Protein AF-A0A925QET9-F1 (afdb_monomer_lite)

Structure (mmCIF, N/CA/C/O backbone):
data_AF-A0A925QET9-F1
#
_entry.id   AF-A0A925QET9-F1
#
loop_
_atom_site.group_PDB
_atom_site.id
_atom_site.type_symbol
_atom_site.label_atom_id
_atom_site.label_alt_id
_atom_site.label_comp_id
_atom_site.label_asym_id
_atom_site.label_entity_id
_atom_site.label_seq_id
_atom_site.pdbx_PDB_ins_code
_atom_site.Cartn_x
_atom_site.Cartn_y
_atom_site.Cartn_z
_atom_site.occupancy
_atom_site.B_iso_or_equiv
_atom_site.auth_seq_id
_atom_site.auth_comp_id
_atom_site.auth_asym_id
_atom_site.auth_atom_id
_atom_site.pdbx_PDB_model_num
ATOM 1 N N . MET A 1 1 ? 4.345 -14.262 11.606 1.00 69.06 1 MET A N 1
ATOM 2 C CA . MET A 1 1 ? 3.239 -15.162 12.005 1.00 69.06 1 MET A CA 1
ATOM 3 C C . MET A 1 1 ? 2.062 -14.276 12.360 1.00 69.06 1 MET A C 1
ATOM 5 O O . MET A 1 1 ? 2.180 -13.504 13.304 1.00 69.06 1 MET A O 1
ATOM 9 N N . ILE A 1 2 ? 0.998 -14.308 11.559 1.00 76.12 2 ILE A N 1
ATOM 10 C CA . ILE A 1 2 ? -0.175 -13.451 11.770 1.00 76.12 2 ILE A CA 1
ATOM 11 C C . ILE A 1 2 ? -0.975 -14.009 12.957 1.00 76.12 2 ILE A C 1
ATOM 13 O O . ILE A 1 2 ? -1.220 -15.218 13.003 1.00 76.12 2 ILE A O 1
ATOM 17 N N . PRO A 1 3 ? -1.338 -13.181 13.950 1.00 79.62 3 PRO A N 1
ATOM 18 C CA . PRO A 1 3 ? -2.133 -13.636 15.080 1.00 79.62 3 PRO A CA 1
ATOM 19 C C . PRO A 1 3 ? -3.545 -14.023 14.619 1.00 79.62 3 PRO A C 1
ATOM 21 O O . PRO A 1 3 ? -4.220 -13.256 13.943 1.00 79.62 3 PRO A O 1
ATOM 24 N N . ASN A 1 4 ? -4.028 -15.194 15.045 1.00 91.50 4 ASN A N 1
ATOM 25 C CA . ASN A 1 4 ? -5.404 -15.647 14.774 1.00 91.50 4 ASN A CA 1
ATOM 26 C C . ASN A 1 4 ? -6.460 -14.916 15.632 1.00 91.50 4 ASN A C 1
ATOM 28 O O . ASN A 1 4 ? -7.656 -15.182 15.516 1.00 91.50 4 ASN A O 1
ATOM 32 N N . VAL A 1 5 ? -6.021 -14.024 16.528 1.00 95.94 5 VAL A N 1
ATOM 33 C CA . VAL A 1 5 ? -6.846 -13.386 17.558 1.00 95.94 5 VAL A CA 1
ATOM 34 C C . VAL A 1 5 ? -6.642 -11.876 17.530 1.00 95.94 5 VAL A C 1
ATOM 36 O O . VAL A 1 5 ? -5.512 -11.389 17.525 1.00 95.94 5 VAL A O 1
ATOM 39 N N . CYS A 1 6 ? -7.746 -11.134 17.544 1.00 96.19 6 CYS A N 1
ATOM 40 C CA . CYS A 1 6 ? -7.763 -9.683 17.483 1.00 96.19 6 CYS A CA 1
ATOM 41 C C . CYS A 1 6 ? -7.080 -9.072 18.712 1.00 96.19 6 CYS A C 1
ATOM 43 O O . CYS A 1 6 ? -7.550 -9.297 19.832 1.00 96.19 6 CYS A O 1
ATOM 45 N N . PRO A 1 7 ? -6.060 -8.211 18.537 1.00 95.25 7 PRO A N 1
ATOM 46 C CA . PRO A 1 7 ? -5.363 -7.589 19.662 1.00 95.25 7 PRO A CA 1
ATOM 47 C C . PRO A 1 7 ? -6.238 -6.583 20.426 1.00 95.25 7 PRO A C 1
ATOM 49 O O . PRO A 1 7 ? -5.928 -6.231 21.559 1.00 95.25 7 PRO A O 1
ATOM 52 N N . LYS A 1 8 ? -7.331 -6.101 19.815 1.00 95.62 8 LYS A N 1
ATOM 53 C CA . LYS A 1 8 ? -8.245 -5.123 20.425 1.00 95.62 8 LYS A CA 1
ATOM 54 C C . LYS A 1 8 ? -9.370 -5.761 21.235 1.00 95.62 8 LYS A C 1
ATOM 56 O O . LYS A 1 8 ? -9.726 -5.222 22.274 1.00 95.62 8 LYS A O 1
ATOM 61 N N . CYS A 1 9 ? -9.961 -6.853 20.749 1.00 97.06 9 CYS A N 1
ATOM 62 C CA . CYS A 1 9 ? -11.173 -7.424 21.353 1.00 97.06 9 CYS A CA 1
ATOM 63 C C . CYS A 1 9 ? -11.098 -8.925 21.658 1.00 97.06 9 CYS A C 1
ATOM 65 O O . CYS A 1 9 ? -12.055 -9.471 22.196 1.00 97.06 9 CYS A O 1
ATOM 67 N N . GLY A 1 10 ? -10.010 -9.611 21.297 1.00 96.69 10 GLY A N 1
ATOM 68 C CA . GLY A 1 10 ? -9.891 -11.061 21.472 1.00 96.69 10 GLY A CA 1
ATOM 69 C C . GLY A 1 10 ? -10.756 -11.898 20.519 1.00 96.69 10 GLY A C 1
ATOM 70 O O . GLY A 1 10 ? -10.754 -13.120 20.619 1.00 96.69 10 GLY A O 1
ATOM 71 N N . GLY A 1 11 ? -11.502 -11.270 19.603 1.00 96.00 11 GLY A N 1
ATOM 72 C CA . GLY A 1 11 ? -12.293 -11.966 18.586 1.00 96.00 11 GLY A CA 1
ATOM 73 C C . GLY A 1 11 ? -11.433 -12.598 17.483 1.00 96.00 11 GLY A C 1
ATOM 74 O O . GLY A 1 11 ? -10.251 -12.271 17.369 1.00 96.00 11 GLY A O 1
ATOM 75 N N . PRO A 1 12 ? -12.001 -13.478 16.644 1.00 96.81 12 PRO A N 1
ATOM 76 C CA . PRO A 1 12 ? -11.275 -14.063 15.522 1.00 96.81 12 PRO A CA 1
ATOM 77 C C . PRO A 1 12 ? -10.879 -12.988 14.500 1.00 96.81 12 PRO A C 1
ATOM 79 O O . PRO A 1 12 ? -11.628 -12.035 14.251 1.00 96.81 12 PRO A O 1
ATOM 82 N N . ILE A 1 13 ? -9.692 -13.152 13.920 1.00 97.12 13 ILE A N 1
ATOM 83 C CA . ILE A 1 13 ? -9.233 -12.392 12.753 1.00 97.12 13 ILE A CA 1
ATOM 84 C C . ILE A 1 13 ? -9.471 -13.236 11.497 1.00 97.12 13 ILE A C 1
ATOM 86 O O . ILE A 1 13 ? -9.250 -14.446 11.509 1.00 97.12 13 ILE A O 1
ATOM 90 N N . GLN A 1 14 ? -9.881 -12.590 10.408 1.00 96.00 14 GLN A N 1
ATOM 91 C CA . GLN A 1 14 ? -10.018 -13.208 9.091 1.00 96.00 14 GLN A CA 1
ATOM 92 C C . GLN A 1 14 ? -9.364 -12.349 8.007 1.00 96.00 14 GLN A C 1
ATOM 94 O O . GLN A 1 14 ? -9.169 -11.147 8.187 1.00 96.00 14 GLN A O 1
ATOM 99 N N . LEU A 1 15 ? -9.013 -12.969 6.883 1.00 96.81 15 LEU A N 1
ATOM 100 C CA . LEU A 1 15 ? -8.520 -12.251 5.711 1.00 96.81 15 LEU A CA 1
ATOM 101 C C . LEU A 1 15 ? -9.695 -11.508 5.061 1.00 96.81 15 LEU A C 1
ATOM 103 O O . LEU A 1 15 ? -10.691 -12.134 4.702 1.00 96.81 15 LEU A O 1
ATOM 107 N N . TRP A 1 16 ? -9.590 -10.188 4.942 1.00 96.81 16 TRP A N 1
ATOM 108 C CA . TRP A 1 16 ? -10.596 -9.344 4.294 1.00 96.81 16 TRP A CA 1
ATOM 109 C C . TRP A 1 16 ? -10.270 -9.090 2.830 1.00 96.81 16 TRP A C 1
ATOM 111 O O . TRP A 1 16 ? -11.172 -9.166 1.999 1.00 96.81 16 TRP A O 1
ATOM 121 N N . ASP A 1 17 ? -9.008 -8.793 2.523 1.00 97.56 17 ASP A N 1
ATOM 122 C CA . ASP A 1 17 ? -8.599 -8.434 1.168 1.00 97.56 17 ASP A CA 1
ATOM 123 C C . ASP A 1 17 ? -7.202 -8.957 0.824 1.00 97.56 17 ASP A C 1
ATOM 125 O O . ASP A 1 17 ? -6.368 -9.189 1.706 1.00 97.56 17 ASP A O 1
ATOM 129 N N . LYS A 1 18 ? -6.972 -9.149 -0.474 1.00 97.81 18 LYS A N 1
ATOM 130 C CA . LYS A 1 18 ? -5.694 -9.538 -1.063 1.00 97.81 18 LYS A CA 1
ATOM 131 C C . LYS A 1 18 ? -5.444 -8.682 -2.303 1.00 97.81 18 LYS A C 1
ATOM 133 O O . LYS A 1 18 ? -6.063 -8.909 -3.343 1.00 97.81 18 LYS A O 1
ATOM 138 N N . ASP A 1 19 ? -4.488 -7.762 -2.213 1.00 97.69 19 ASP A N 1
ATOM 139 C CA . ASP A 1 19 ? -4.072 -6.915 -3.328 1.00 97.69 19 ASP A CA 1
ATOM 140 C C . ASP A 1 19 ? -2.724 -7.380 -3.887 1.00 97.69 19 ASP A C 1
ATOM 142 O O . ASP A 1 19 ? -1.732 -7.492 -3.172 1.00 97.69 19 ASP A O 1
ATOM 146 N N . THR A 1 20 ? -2.699 -7.649 -5.193 1.00 97.94 20 THR A N 1
ATOM 147 C CA . THR A 1 20 ? -1.475 -7.982 -5.939 1.00 97.94 20 THR A CA 1
ATOM 148 C C . THR A 1 20 ? -1.225 -7.046 -7.120 1.00 97.94 20 THR A C 1
ATOM 150 O O . THR A 1 20 ? -0.298 -7.265 -7.901 1.00 97.94 20 THR A O 1
ATOM 153 N N . SER A 1 21 ? -2.041 -5.999 -7.274 1.00 96.81 21 SER A N 1
ATOM 154 C CA . SER A 1 21 ? -2.055 -5.114 -8.445 1.00 96.81 21 SER A CA 1
ATOM 155 C C . SER A 1 21 ? -0.790 -4.264 -8.578 1.00 96.81 21 SER A C 1
ATOM 157 O O . SER A 1 21 ? -0.353 -3.959 -9.685 1.00 96.81 21 SER A O 1
ATOM 159 N N . THR A 1 22 ? -0.147 -3.943 -7.456 1.00 94.94 22 THR A N 1
ATOM 160 C CA . THR A 1 22 ? 1.108 -3.176 -7.397 1.00 94.94 22 THR A CA 1
ATOM 161 C C . THR A 1 22 ? 2.349 -4.033 -7.679 1.00 94.94 22 THR A C 1
ATOM 163 O O . THR A 1 22 ? 3.472 -3.525 -7.735 1.00 94.94 22 THR A O 1
ATOM 166 N N . GLY A 1 23 ? 2.172 -5.348 -7.846 1.00 96.38 23 GLY A N 1
ATOM 167 C CA . GLY A 1 23 ? 3.264 -6.316 -7.934 1.00 96.38 23 GLY A CA 1
ATOM 168 C C . GLY A 1 23 ? 3.851 -6.716 -6.579 1.00 96.38 23 GLY A C 1
ATOM 169 O O . GLY A 1 23 ? 4.820 -7.474 -6.541 1.00 96.38 23 GLY A O 1
ATOM 170 N N . ARG A 1 24 ? 3.275 -6.233 -5.475 1.00 97.56 24 ARG A N 1
ATOM 171 C CA . ARG A 1 24 ? 3.524 -6.717 -4.111 1.00 97.56 24 ARG A CA 1
ATOM 172 C C . ARG A 1 24 ? 2.352 -7.585 -3.673 1.00 97.56 24 ARG A C 1
ATOM 174 O O . ARG A 1 24 ? 1.243 -7.329 -4.123 1.00 97.56 24 ARG A O 1
ATOM 181 N N . ASP A 1 25 ? 2.586 -8.607 -2.859 1.00 97.56 25 ASP A N 1
ATOM 182 C CA . ASP A 1 25 ? 1.515 -9.433 -2.294 1.00 97.56 25 ASP A CA 1
ATOM 183 C C . ASP A 1 25 ? 1.086 -8.850 -0.941 1.00 97.56 25 ASP A C 1
ATOM 185 O O . ASP A 1 25 ? 1.744 -9.072 0.073 1.00 97.56 25 ASP A O 1
ATOM 189 N N . VAL A 1 26 ? 0.024 -8.039 -0.935 1.00 97.56 26 VAL A N 1
ATOM 190 C CA . VAL A 1 26 ? -0.471 -7.358 0.268 1.00 97.56 26 VAL A CA 1
ATOM 191 C C . VAL A 1 26 ? -1.743 -8.036 0.765 1.00 97.56 26 VAL A C 1
ATOM 193 O O . VAL A 1 26 ? -2.743 -8.120 0.052 1.00 97.56 26 VAL A O 1
ATOM 196 N N . LEU A 1 27 ? -1.719 -8.493 2.016 1.00 96.88 27 LEU A N 1
ATOM 197 C CA . LEU A 1 27 ? -2.842 -9.150 2.682 1.00 96.88 27 LEU A CA 1
ATOM 198 C C . LEU A 1 27 ? -3.410 -8.250 3.774 1.00 96.88 27 LEU A C 1
ATOM 200 O O . LEU A 1 27 ? -2.691 -7.872 4.697 1.00 96.88 27 LEU A O 1
ATOM 204 N N . THR A 1 28 ? -4.706 -7.958 3.724 1.00 96.94 28 THR A N 1
ATOM 205 C CA . THR A 1 28 ? -5.395 -7.208 4.780 1.00 96.94 28 THR A CA 1
ATOM 206 C C . THR A 1 28 ? -6.209 -8.151 5.644 1.00 96.94 28 THR A C 1
ATOM 208 O O . THR A 1 28 ? -7.169 -8.775 5.189 1.00 96.94 28 THR A O 1
ATOM 211 N N . TYR A 1 29 ? -5.854 -8.222 6.920 1.00 97.06 29 TYR A N 1
ATOM 212 C CA . TYR A 1 29 ? -6.573 -8.981 7.931 1.00 97.06 29 TYR A CA 1
ATOM 213 C C . TYR A 1 29 ? -7.443 -8.052 8.761 1.00 97.06 29 TYR A C 1
ATOM 215 O O . TYR A 1 29 ? -7.026 -6.949 9.108 1.00 97.06 29 TYR A O 1
ATOM 223 N N . GLY A 1 30 ? -8.641 -8.506 9.116 1.00 96.69 30 GLY A N 1
ATOM 224 C CA . GLY A 1 30 ? -9.580 -7.715 9.894 1.00 96.69 30 GLY A CA 1
ATOM 225 C C . GLY A 1 30 ? -10.391 -8.529 10.890 1.00 96.69 30 GLY A C 1
ATOM 226 O O . GLY A 1 30 ? -10.536 -9.748 10.790 1.00 96.69 30 GLY A O 1
ATOM 227 N N . CYS A 1 31 ? -10.912 -7.826 11.891 1.00 97.56 31 CYS A N 1
ATOM 228 C CA . CYS A 1 31 ? -11.838 -8.357 12.877 1.00 97.56 31 CYS A CA 1
ATOM 229 C C . CYS A 1 31 ? -13.231 -7.773 12.645 1.00 97.56 31 CYS A C 1
ATOM 231 O O . CYS A 1 31 ? -13.454 -6.568 12.794 1.00 97.56 31 CYS A O 1
ATOM 233 N N . ASP A 1 32 ? -14.205 -8.632 12.359 1.00 96.12 32 ASP A N 1
ATOM 234 C CA . ASP A 1 32 ? -15.577 -8.200 12.079 1.00 96.12 32 ASP A CA 1
ATOM 235 C C . ASP A 1 32 ? -16.271 -7.556 13.279 1.00 96.12 32 ASP A C 1
ATOM 237 O O . ASP A 1 32 ? -17.156 -6.716 13.084 1.00 96.12 32 ASP A O 1
ATOM 241 N N . ALA A 1 33 ? -15.862 -7.926 14.496 1.00 96.50 33 ALA A N 1
ATOM 242 C CA . ALA A 1 33 ? -16.493 -7.487 15.735 1.00 96.50 33 ALA A CA 1
ATOM 243 C C . ALA A 1 33 ? -16.157 -6.029 16.075 1.00 96.50 33 ALA A C 1
ATOM 245 O O . ALA A 1 33 ? -17.054 -5.239 16.356 1.00 96.50 33 ALA A O 1
ATOM 246 N N . CYS A 1 34 ? -14.873 -5.660 16.031 1.00 96.56 34 CYS A N 1
ATOM 247 C CA . CYS A 1 34 ? -14.409 -4.321 16.412 1.00 96.56 34 CYS A CA 1
ATOM 248 C C . CYS A 1 34 ? -13.938 -3.462 15.233 1.00 96.56 34 CYS A C 1
ATOM 250 O O . CYS A 1 34 ? -13.508 -2.332 15.448 1.00 96.56 34 CYS A O 1
ATOM 252 N N . LYS A 1 35 ? -14.000 -3.993 14.005 1.00 96.88 35 LYS A N 1
ATOM 253 C CA . LYS A 1 35 ? -13.562 -3.334 12.763 1.00 96.88 35 LYS A CA 1
ATOM 254 C C . LYS A 1 35 ? -12.083 -2.946 12.731 1.00 96.88 35 LYS A C 1
ATOM 256 O O . LYS A 1 35 ? -11.680 -2.128 11.912 1.00 96.88 35 LYS A O 1
ATOM 261 N N . TRP A 1 36 ? -11.267 -3.537 13.601 1.00 96.44 36 TRP A N 1
ATOM 262 C CA . TRP A 1 36 ? -9.817 -3.419 13.501 1.00 96.44 36 TRP A CA 1
ATOM 263 C C . TRP A 1 36 ? -9.321 -4.153 12.253 1.00 96.44 36 TRP A C 1
ATOM 265 O O . TRP A 1 36 ? -9.808 -5.245 11.965 1.00 96.44 36 TRP A O 1
ATOM 275 N N . HIS A 1 37 ? -8.345 -3.572 11.563 1.00 96.06 37 HIS A N 1
ATOM 276 C CA . HIS A 1 37 ? -7.683 -4.164 10.405 1.00 96.06 37 HIS A CA 1
ATOM 277 C C . HIS A 1 37 ? -6.195 -3.799 10.367 1.00 96.06 37 HIS A C 1
ATOM 279 O O . HIS A 1 37 ? -5.806 -2.738 10.867 1.00 96.06 37 HIS A O 1
ATOM 285 N N . GLU A 1 38 ? -5.390 -4.660 9.753 1.00 96.12 38 GLU A N 1
ATOM 286 C CA . GLU A 1 38 ? -3.960 -4.467 9.520 1.00 96.12 38 GLU A CA 1
ATOM 287 C C . GLU A 1 38 ? -3.555 -5.130 8.199 1.00 96.12 38 GLU A C 1
ATOM 289 O O . GLU A 1 38 ? -4.055 -6.205 7.857 1.00 96.12 38 GLU A O 1
ATOM 294 N N . SER A 1 39 ? -2.666 -4.472 7.455 1.00 96.12 39 SER A N 1
ATOM 295 C CA . SER A 1 39 ? -2.161 -4.958 6.171 1.00 96.12 39 SER A CA 1
ATOM 296 C C . SER A 1 39 ? -0.716 -5.424 6.307 1.00 96.12 39 SER A C 1
ATOM 298 O O . SER A 1 39 ? 0.106 -4.733 6.906 1.00 96.12 39 SER A O 1
ATOM 300 N N . PHE A 1 40 ? -0.407 -6.573 5.716 1.00 95.44 40 PHE A N 1
ATOM 301 C CA . PHE A 1 40 ? 0.919 -7.182 5.706 1.00 95.44 40 PHE A CA 1
ATOM 302 C C . PHE A 1 40 ? 1.422 -7.284 4.266 1.00 95.44 40 PHE A C 1
ATOM 304 O O . PHE A 1 40 ? 0.693 -7.746 3.393 1.00 95.44 40 PHE A O 1
ATOM 311 N N . ASP A 1 41 ? 2.661 -6.854 4.031 1.00 96.19 41 ASP A N 1
ATOM 312 C CA . ASP A 1 41 ? 3.374 -7.058 2.765 1.00 96.19 41 ASP A CA 1
ATOM 313 C C . ASP A 1 41 ? 4.134 -8.394 2.850 1.00 96.19 41 ASP A C 1
ATOM 315 O O . ASP A 1 41 ? 5.117 -8.511 3.585 1.00 96.19 41 ASP A O 1
ATOM 319 N N . GLU A 1 42 ? 3.649 -9.408 2.132 1.00 95.69 42 GLU A N 1
ATOM 320 C CA . GLU A 1 42 ? 4.259 -10.743 2.016 1.00 95.69 42 GLU A CA 1
ATOM 321 C C . GLU A 1 42 ? 5.376 -10.778 0.951 1.00 95.69 42 GLU A C 1
ATOM 323 O O . GLU A 1 42 ? 6.003 -11.815 0.726 1.00 95.69 42 GLU A O 1
ATOM 328 N N . GLY A 1 43 ? 5.677 -9.644 0.308 1.00 96.31 43 GLY A N 1
ATOM 329 C CA . GLY A 1 43 ? 6.779 -9.492 -0.634 1.00 96.31 43 GLY A CA 1
ATOM 330 C C . GLY A 1 43 ? 6.321 -9.331 -2.079 1.00 96.31 43 GLY A C 1
ATOM 331 O O . GLY A 1 43 ? 5.363 -8.628 -2.378 1.00 96.31 43 GLY A O 1
ATOM 332 N N . ILE A 1 44 ? 7.068 -9.913 -3.020 1.00 97.25 44 ILE A N 1
ATOM 333 C CA . ILE A 1 44 ? 6.787 -9.779 -4.458 1.00 97.25 44 ILE A CA 1
ATOM 334 C C . ILE A 1 44 ? 5.632 -10.708 -4.836 1.00 97.25 44 ILE A C 1
ATOM 336 O O . ILE A 1 44 ? 5.652 -11.898 -4.526 1.00 97.25 44 ILE A O 1
ATOM 340 N N . ALA A 1 45 ? 4.645 -10.175 -5.554 1.00 97.62 45 ALA A N 1
ATOM 341 C CA . ALA A 1 45 ? 3.554 -10.976 -6.082 1.00 97.62 45 ALA A CA 1
ATOM 342 C C . ALA A 1 45 ? 4.087 -12.027 -7.068 1.00 97.62 45 ALA A C 1
ATOM 344 O O . ALA A 1 45 ? 4.920 -11.727 -7.924 1.00 97.62 45 ALA A O 1
ATOM 345 N N . LEU A 1 46 ? 3.560 -13.253 -6.998 1.00 96.25 46 LEU A N 1
ATOM 346 C CA . LEU A 1 46 ? 4.037 -14.372 -7.819 1.00 96.25 46 LEU A CA 1
ATOM 347 C C . LEU A 1 46 ? 4.052 -14.051 -9.321 1.00 96.25 46 LEU A C 1
ATOM 349 O O . LEU A 1 46 ? 5.016 -14.374 -10.009 1.00 96.25 46 LEU A O 1
ATOM 353 N N . TRP A 1 47 ? 3.007 -13.389 -9.829 1.00 96.75 47 TRP A N 1
ATOM 354 C CA . TRP A 1 47 ? 2.931 -13.017 -11.244 1.00 96.75 47 TRP A CA 1
ATOM 355 C C . TRP A 1 47 ? 4.069 -12.078 -11.651 1.00 96.75 47 TRP A C 1
ATOM 357 O O . TRP A 1 47 ? 4.595 -12.205 -12.754 1.00 96.75 47 TRP A O 1
ATOM 367 N N . LYS A 1 48 ? 4.477 -11.172 -10.756 1.00 96.75 48 LYS A N 1
ATOM 368 C CA . LYS A 1 48 ? 5.581 -10.248 -10.993 1.00 96.75 48 LYS A CA 1
ATOM 369 C C . LYS A 1 48 ? 6.907 -10.992 -10.976 1.00 96.75 48 LYS A C 1
ATOM 371 O O . LYS A 1 48 ? 7.662 -10.866 -11.925 1.00 96.75 48 LYS A O 1
ATOM 376 N N . ALA A 1 49 ? 7.123 -11.865 -9.992 1.00 95.88 49 ALA A N 1
ATOM 377 C CA . ALA A 1 49 ? 8.312 -12.715 -9.955 1.00 95.88 49 ALA A CA 1
ATOM 378 C C . ALA A 1 49 ? 8.463 -13.569 -11.231 1.00 95.88 49 ALA A C 1
ATOM 380 O O . ALA A 1 49 ? 9.561 -13.703 -11.762 1.00 95.88 49 ALA A O 1
ATOM 381 N N . MET A 1 50 ? 7.361 -14.118 -11.755 1.00 94.25 50 MET A N 1
ATOM 382 C CA . MET A 1 50 ? 7.368 -14.865 -13.019 1.00 94.25 50 MET A CA 1
ATOM 383 C C . MET A 1 50 ? 7.614 -13.969 -14.239 1.00 94.25 50 MET A C 1
ATOM 385 O O . MET A 1 50 ? 8.303 -14.385 -15.167 1.00 94.25 50 MET A O 1
ATOM 389 N N . SER A 1 51 ? 7.039 -12.764 -14.256 1.00 93.56 51 SER A N 1
ATOM 390 C CA . SER A 1 51 ? 7.256 -11.788 -15.328 1.00 93.56 51 SER A CA 1
ATOM 391 C C . SER A 1 51 ? 8.721 -11.361 -15.385 1.00 93.56 51 SER A C 1
ATOM 393 O O . SER A 1 51 ? 9.340 -11.461 -16.440 1.00 93.56 51 SER A O 1
ATOM 395 N N . ASP A 1 52 ? 9.285 -10.979 -14.242 1.00 92.19 52 ASP A N 1
ATOM 396 C CA . ASP A 1 52 ? 10.668 -10.521 -14.114 1.00 92.19 52 ASP A CA 1
ATOM 397 C C . ASP A 1 52 ? 11.650 -11.642 -14.516 1.00 92.19 52 ASP A C 1
ATOM 399 O O . ASP A 1 52 ? 12.590 -11.410 -15.275 1.00 92.19 52 ASP A O 1
ATOM 403 N N . ALA A 1 53 ? 11.381 -12.892 -14.115 1.00 90.88 53 ALA A N 1
ATOM 404 C CA . ALA A 1 53 ? 12.191 -14.045 -14.518 1.00 90.88 53 ALA A CA 1
ATOM 405 C C . ALA A 1 53 ? 12.171 -14.304 -16.038 1.00 90.88 53 ALA A C 1
ATOM 407 O O . ALA A 1 53 ? 13.174 -14.736 -16.608 1.00 90.88 53 ALA A O 1
ATOM 408 N N . ASN A 1 54 ? 11.045 -14.040 -16.710 1.00 88.12 54 ASN A N 1
ATOM 409 C CA . ASN A 1 54 ? 10.951 -14.169 -18.166 1.00 88.12 54 ASN A CA 1
ATOM 410 C C . ASN A 1 54 ? 11.711 -13.053 -18.901 1.00 88.12 54 ASN A C 1
ATOM 412 O O . ASN A 1 54 ? 12.220 -13.289 -19.997 1.00 88.12 54 ASN A O 1
ATOM 416 N N . GLU A 1 55 ? 11.794 -11.854 -18.320 1.00 85.69 55 GLU A N 1
ATOM 417 C CA . GLU A 1 55 ? 12.574 -10.742 -18.878 1.00 85.69 55 GLU A CA 1
ATOM 418 C C . GLU A 1 55 ? 14.084 -10.937 -18.698 1.00 85.69 55 GLU A C 1
ATOM 420 O O . GLU A 1 55 ? 14.854 -10.559 -19.580 1.00 85.69 55 GLU A O 1
ATOM 425 N N . GLU A 1 56 ? 14.512 -11.557 -17.595 1.00 76.12 56 GLU A N 1
ATOM 426 C CA . GLU A 1 56 ? 15.928 -11.827 -17.310 1.00 76.12 56 GLU A CA 1
ATOM 427 C C . GLU A 1 56 ? 16.498 -12.973 -18.170 1.00 76.12 56 GLU A C 1
ATOM 429 O O . GLU A 1 56 ? 17.683 -12.974 -18.509 1.00 76.12 56 GLU A O 1
ATOM 434 N N . PHE A 1 57 ? 15.649 -13.910 -18.613 1.00 71.00 57 PHE A N 1
ATOM 435 C CA . PHE A 1 57 ? 16.025 -15.029 -19.487 1.00 71.00 57 PHE A CA 1
ATOM 436 C C . PHE A 1 57 ? 15.183 -15.085 -20.777 1.00 71.00 57 PHE A C 1
ATOM 438 O O . PHE A 1 57 ? 14.469 -16.067 -21.018 1.00 71.00 57 PHE A O 1
ATOM 445 N N . PRO A 1 58 ? 15.311 -14.095 -21.683 1.00 62.53 58 PRO A N 1
ATOM 446 C CA . PRO A 1 58 ? 14.538 -14.054 -22.927 1.00 62.53 58 PRO A CA 1
ATOM 447 C C . PRO A 1 58 ? 14.930 -15.169 -23.921 1.00 62.53 58 PRO A C 1
ATOM 449 O O . PRO A 1 58 ? 14.265 -15.365 -24.939 1.00 62.53 58 PRO A O 1
ATOM 452 N N . GLU A 1 59 ? 16.010 -15.914 -23.650 1.00 58.72 59 GLU A N 1
ATOM 453 C CA . GLU A 1 59 ? 16.588 -16.918 -24.552 1.00 58.72 59 GLU A CA 1
ATOM 454 C C . GLU A 1 59 ? 15.967 -18.317 -24.472 1.00 58.72 59 GLU A C 1
ATOM 456 O O . GLU A 1 59 ? 16.342 -19.194 -25.247 1.00 58.72 59 GLU A O 1
ATOM 461 N N . SER A 1 60 ? 14.924 -18.527 -23.667 1.00 57.75 60 SER A N 1
ATOM 462 C CA . SER A 1 60 ? 14.029 -19.671 -23.888 1.00 57.75 60 SER A CA 1
ATOM 463 C C . SER A 1 60 ? 12.974 -19.360 -24.954 1.00 57.75 60 SER A C 1
ATOM 465 O O . SER A 1 60 ? 11.817 -19.751 -24.830 1.00 57.75 60 SER A O 1
ATOM 467 N N . LYS A 1 61 ? 13.358 -18.686 -26.050 1.00 52.72 61 LYS A N 1
ATOM 468 C CA . LYS A 1 61 ? 12.573 -18.756 -27.286 1.00 52.72 61 LYS A CA 1
ATOM 469 C C . LYS A 1 61 ? 12.376 -20.247 -27.592 1.00 52.72 61 LYS A C 1
ATOM 471 O O . LYS A 1 61 ? 13.364 -20.931 -27.878 1.00 52.72 61 LYS A O 1
ATOM 476 N N . PRO A 1 62 ? 11.140 -20.782 -27.586 1.00 57.56 62 PRO A N 1
ATOM 477 C CA . PRO A 1 62 ? 10.891 -22.010 -28.318 1.00 57.56 62 PRO A CA 1
ATOM 478 C C . PRO A 1 62 ? 11.367 -21.727 -29.747 1.00 57.56 62 PRO A C 1
ATOM 480 O O . PRO A 1 62 ? 11.061 -20.640 -30.248 1.00 57.56 62 PRO A O 1
ATOM 483 N N . PRO A 1 63 ? 12.146 -22.618 -30.384 1.00 53.81 63 PRO A N 1
ATOM 484 C CA . PRO A 1 63 ? 12.638 -22.381 -31.735 1.00 53.81 63 PRO A CA 1
ATOM 485 C C . PRO A 1 63 ? 11.479 -21.892 -32.610 1.00 53.81 63 PRO A C 1
ATOM 487 O O . PRO A 1 63 ? 10.442 -22.557 -32.701 1.00 53.81 63 PRO A O 1
ATOM 490 N N . GLU A 1 64 ? 11.630 -20.678 -33.153 1.00 54.28 64 GLU A N 1
ATOM 491 C CA . GLU A 1 64 ? 10.642 -20.051 -34.024 1.00 54.28 64 GLU A CA 1
ATOM 492 C C . GLU A 1 64 ? 10.239 -21.047 -35.119 1.00 54.28 64 GLU A C 1
ATOM 494 O O . GLU A 1 64 ? 11.085 -21.665 -35.763 1.00 54.28 64 GLU A O 1
ATOM 499 N N . ALA A 1 65 ? 8.924 -21.185 -35.297 1.00 50.75 65 ALA A N 1
ATOM 500 C CA . ALA A 1 65 ? 8.253 -22.027 -36.281 1.00 50.75 65 ALA A CA 1
ATOM 501 C C . ALA A 1 65 ? 8.398 -23.552 -36.088 1.00 50.75 65 ALA A C 1
ATOM 503 O O . ALA A 1 65 ? 9.012 -24.259 -36.886 1.00 50.75 65 ALA A O 1
ATOM 504 N N . ARG A 1 66 ? 7.610 -24.107 -35.154 1.00 51.56 66 ARG A N 1
ATOM 505 C CA . ARG A 1 66 ? 6.863 -25.323 -35.514 1.00 51.56 66 ARG A CA 1
ATOM 506 C C . ARG A 1 66 ? 5.855 -24.922 -36.587 1.00 51.56 66 ARG A C 1
ATOM 508 O O . ARG A 1 66 ? 4.790 -24.386 -36.292 1.00 51.56 66 ARG A O 1
ATOM 515 N N . THR A 1 67 ? 6.226 -25.123 -37.846 1.00 53.44 67 THR A N 1
ATOM 516 C CA . THR A 1 67 ? 5.263 -25.217 -38.941 1.00 53.44 67 THR A CA 1
ATOM 517 C C . THR A 1 67 ? 4.153 -26.180 -38.513 1.00 53.44 67 THR A C 1
ATOM 519 O O . THR A 1 67 ? 4.421 -27.222 -37.910 1.00 53.44 67 THR A O 1
ATOM 522 N N . LYS A 1 68 ? 2.895 -25.827 -38.800 1.00 56.38 68 LYS A N 1
ATOM 523 C CA . LYS A 1 68 ? 1.699 -26.625 -38.460 1.00 56.38 68 LYS A CA 1
ATOM 524 C C . LYS A 1 68 ? 1.742 -28.069 -38.996 1.00 56.38 68 LYS A C 1
ATOM 526 O O . LYS A 1 68 ? 0.920 -28.888 -38.608 1.00 56.38 68 LYS A O 1
ATOM 531 N N . ASP A 1 69 ? 2.721 -28.394 -39.835 1.00 55.44 69 ASP A N 1
ATOM 532 C CA . ASP A 1 69 ? 2.935 -29.722 -40.400 1.00 55.44 69 ASP A CA 1
ATOM 533 C C . ASP A 1 69 ? 3.580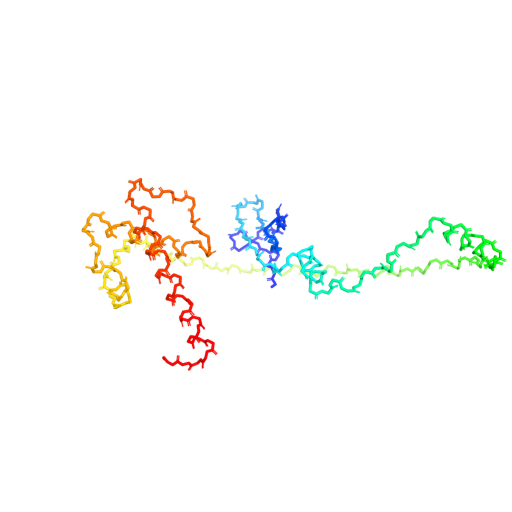 -30.718 -39.414 1.00 55.44 69 ASP A C 1
ATOM 535 O O . ASP A 1 69 ? 3.378 -31.924 -39.549 1.00 55.44 69 ASP A O 1
ATOM 539 N N . THR A 1 70 ? 4.305 -30.255 -38.386 1.00 50.62 70 THR A N 1
ATOM 540 C CA . THR A 1 70 ? 5.014 -31.154 -37.445 1.00 50.62 70 THR A CA 1
ATOM 541 C C . THR A 1 70 ? 4.132 -31.631 -36.282 1.00 50.62 70 THR A C 1
ATOM 543 O O . THR A 1 70 ? 4.418 -32.653 -35.659 1.00 50.62 70 THR A O 1
ATOM 546 N N . GLU A 1 71 ? 3.038 -30.926 -35.986 1.00 49.81 71 GLU A N 1
ATOM 547 C CA . GLU A 1 71 ? 2.090 -31.301 -34.923 1.00 49.81 71 GLU A CA 1
ATOM 548 C C . GLU A 1 71 ? 1.200 -32.483 -35.347 1.00 49.81 71 GLU A C 1
ATOM 550 O O . GLU A 1 71 ? 0.980 -33.404 -34.563 1.00 49.81 71 GLU A O 1
ATOM 555 N N . ILE A 1 72 ? 0.851 -32.564 -36.637 1.00 54.75 72 ILE A N 1
ATOM 556 C CA . ILE A 1 72 ? 0.074 -33.678 -37.210 1.00 54.75 72 ILE A CA 1
ATOM 557 C C . ILE A 1 72 ? 0.873 -34.999 -37.215 1.00 54.75 72 ILE A C 1
ATOM 559 O O . ILE A 1 72 ? 0.284 -36.080 -37.154 1.00 54.75 72 ILE A O 1
ATOM 563 N N . GLN A 1 73 ? 2.211 -34.953 -37.265 1.00 53.69 73 GLN A N 1
ATOM 564 C CA . GLN A 1 73 ? 3.031 -36.173 -37.236 1.00 53.69 73 GLN A CA 1
ATOM 565 C C . GLN A 1 73 ? 3.203 -36.750 -35.823 1.00 53.69 73 GLN A C 1
ATOM 567 O O . GLN A 1 73 ? 3.201 -37.969 -35.675 1.00 53.69 73 GLN A O 1
ATOM 572 N N . ARG A 1 74 ? 3.262 -35.916 -34.774 1.00 51.19 74 ARG A N 1
ATOM 573 C CA . ARG A 1 74 ? 3.387 -36.406 -33.387 1.00 51.19 74 ARG A CA 1
ATOM 574 C C . ARG A 1 74 ? 2.085 -36.954 -32.806 1.00 51.19 74 ARG A C 1
ATOM 576 O O . ARG A 1 74 ? 2.144 -37.901 -32.029 1.00 51.19 74 ARG A O 1
ATOM 583 N N . GLU A 1 75 ? 0.925 -36.430 -33.201 1.00 54.72 75 GLU A N 1
ATOM 584 C CA . GLU A 1 75 ? -0.368 -37.002 -32.783 1.00 54.72 75 GLU A CA 1
ATOM 585 C C . GLU A 1 75 ? -0.658 -38.362 -33.445 1.00 54.72 75 GLU A C 1
ATOM 587 O O . GLU A 1 75 ? -1.311 -39.223 -32.850 1.00 54.72 75 GLU A O 1
ATOM 592 N N . LYS A 1 76 ? -0.113 -38.606 -34.647 1.00 55.03 76 LYS A N 1
ATOM 593 C CA . LYS A 1 76 ? -0.188 -39.920 -35.305 1.00 55.03 76 LYS A CA 1
ATOM 594 C C . LYS A 1 76 ? 0.722 -40.977 -34.678 1.00 55.03 76 LYS A C 1
ATOM 596 O O . LYS A 1 76 ? 0.364 -42.144 -34.692 1.00 55.03 76 LYS A O 1
ATOM 601 N N . GLU A 1 77 ? 1.860 -40.592 -34.106 1.00 51.62 77 GLU A N 1
ATOM 602 C CA . GLU A 1 77 ? 2.798 -41.545 -33.487 1.00 51.62 77 GLU A CA 1
ATOM 603 C C . GLU A 1 77 ? 2.406 -41.911 -32.038 1.00 51.62 77 GLU A C 1
ATOM 605 O O . GLU A 1 77 ? 2.710 -43.001 -31.558 1.00 51.62 77 GLU A O 1
ATOM 610 N N . LEU A 1 78 ? 1.655 -41.041 -31.350 1.00 51.09 78 LEU A N 1
ATOM 611 C CA . LEU A 1 78 ? 1.144 -41.278 -29.989 1.0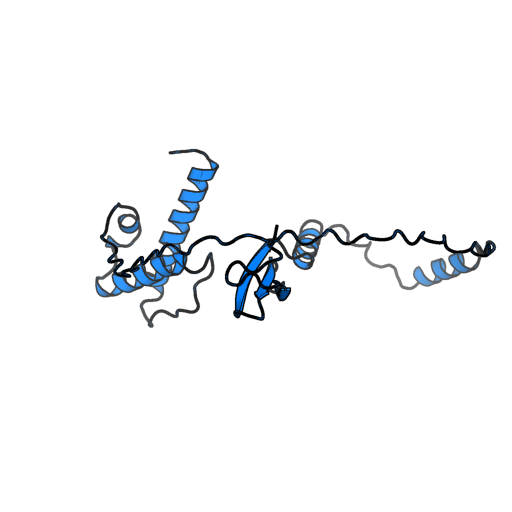0 51.09 78 LEU A CA 1
ATOM 612 C C . LEU A 1 78 ? -0.171 -42.070 -29.926 1.00 51.09 78 LEU A C 1
ATOM 614 O O . LEU A 1 78 ? -0.579 -42.472 -28.839 1.00 51.09 78 LEU A O 1
ATOM 618 N N . THR A 1 79 ? -0.828 -42.329 -31.058 1.00 49.91 79 THR A N 1
ATOM 619 C CA . THR A 1 79 ? -2.043 -43.163 -31.106 1.00 49.91 79 THR A CA 1
ATOM 620 C C . THR A 1 79 ? -1.760 -44.647 -31.346 1.00 49.91 79 THR A C 1
ATOM 622 O O . THR A 1 79 ? -2.667 -45.460 -31.182 1.00 49.91 79 THR A O 1
ATOM 625 N N . GLU A 1 80 ? -0.517 -45.029 -31.665 1.00 55.03 80 GLU A N 1
ATOM 626 C CA . GLU A 1 80 ? -0.179 -46.415 -32.030 1.00 55.03 80 GLU A CA 1
ATOM 627 C C . GLU A 1 80 ? 0.646 -47.174 -30.977 1.00 55.03 80 GLU A C 1
ATOM 629 O O . GLU A 1 80 ? 0.835 -48.382 -31.098 1.00 55.03 80 GLU A O 1
ATOM 634 N N . THR A 1 81 ? 1.084 -46.517 -29.896 1.00 54.06 81 THR A N 1
ATOM 635 C CA . THR A 1 81 ? 1.847 -47.186 -28.833 1.00 54.06 81 THR A CA 1
ATOM 636 C C . THR A 1 81 ? 1.231 -46.940 -27.460 1.00 54.06 81 THR A C 1
ATOM 638 O O . THR A 1 81 ? 1.201 -45.819 -26.965 1.00 54.06 81 THR A O 1
ATOM 641 N N . SER A 1 82 ? 0.844 -48.042 -26.814 1.00 48.81 82 SER A N 1
ATOM 642 C CA . SER A 1 82 ? 0.480 -48.163 -25.396 1.00 48.81 82 SER A CA 1
ATOM 643 C C . SER A 1 82 ? -1.002 -48.005 -25.037 1.00 48.81 82 SER A C 1
ATOM 645 O O . SER A 1 82 ? -1.396 -47.188 -24.210 1.00 48.81 82 SER A O 1
ATOM 647 N N . VAL A 1 83 ? -1.818 -48.929 -25.553 1.00 56.78 83 VAL A N 1
ATOM 648 C CA . VAL A 1 83 ? -2.868 -49.539 -24.725 1.00 56.78 83 VAL A CA 1
ATOM 649 C C . VAL A 1 83 ? -2.177 -50.591 -23.850 1.00 56.78 83 VAL A C 1
ATOM 651 O O . VAL A 1 83 ? -2.076 -51.753 -24.234 1.00 56.78 83 VAL A O 1
ATOM 654 N N . GLN A 1 84 ? -1.638 -50.183 -22.701 1.00 55.22 84 GLN A N 1
ATOM 655 C CA . GLN A 1 84 ? -1.349 -51.117 -21.613 1.00 55.22 84 GLN A CA 1
ATOM 656 C C . GLN A 1 84 ? -2.439 -50.978 -20.553 1.00 55.22 84 GLN A C 1
ATOM 658 O O . GLN A 1 84 ? -2.527 -49.984 -19.842 1.00 55.22 84 GLN A O 1
ATOM 663 N N . GLU A 1 85 ? -3.313 -51.982 -20.577 1.00 61.50 85 GLU A N 1
ATOM 664 C CA . GLU A 1 85 ? -3.985 -52.629 -19.452 1.00 61.50 85 GLU A CA 1
ATOM 665 C C . GLU A 1 85 ? -4.220 -51.771 -18.198 1.00 61.50 85 GLU A C 1
ATOM 667 O O . GLU A 1 85 ? -3.368 -51.609 -17.325 1.00 61.50 85 GLU A O 1
ATOM 672 N N . VAL A 1 86 ? -5.450 -51.264 -18.099 1.00 51.34 86 VAL A N 1
ATOM 673 C CA . VAL A 1 86 ? -6.005 -50.660 -16.889 1.00 51.34 86 VAL A CA 1
ATOM 674 C C . VAL A 1 86 ? -6.122 -51.750 -15.822 1.00 51.34 86 VAL A C 1
ATOM 676 O O . VAL A 1 86 ? -7.036 -52.573 -15.858 1.00 51.34 86 VAL A O 1
ATOM 679 N N . VAL A 1 87 ? -5.196 -51.755 -14.867 1.00 65.06 87 VAL A N 1
ATOM 680 C CA . VAL A 1 87 ? -5.319 -52.547 -13.638 1.00 65.06 87 VAL A CA 1
ATOM 681 C C . VAL A 1 87 ? -6.416 -51.906 -12.773 1.00 65.06 87 VAL A C 1
ATOM 683 O O . VAL A 1 87 ? -6.363 -50.695 -12.538 1.00 65.06 87 VAL A O 1
ATOM 686 N N . PRO A 1 88 ? -7.427 -52.660 -12.303 1.00 56.44 88 PRO A N 1
ATOM 687 C CA . PRO A 1 88 ? -8.483 -52.109 -11.464 1.00 56.44 88 PRO A CA 1
ATOM 688 C C . PRO A 1 88 ? -7.914 -51.630 -10.125 1.00 56.44 88 PRO A C 1
ATOM 690 O O . PRO A 1 88 ? -7.157 -52.336 -9.459 1.00 56.44 88 PRO A O 1
ATOM 693 N N . ALA A 1 89 ? -8.293 -50.408 -9.754 1.00 49.22 89 ALA A N 1
ATOM 694 C CA . ALA A 1 89 ? -7.911 -49.757 -8.514 1.00 49.22 89 ALA A CA 1
ATOM 695 C C . ALA A 1 89 ? -8.361 -50.585 -7.301 1.00 49.22 89 ALA A C 1
ATOM 697 O O . ALA A 1 89 ? -9.556 -50.786 -7.078 1.00 49.22 89 ALA A O 1
ATOM 698 N N . SER A 1 90 ? -7.388 -51.041 -6.514 1.00 63.62 90 SER A N 1
ATOM 699 C CA . SER A 1 90 ? -7.610 -51.535 -5.159 1.00 63.62 90 SER A CA 1
ATOM 700 C C . SER A 1 90 ? -8.220 -50.427 -4.296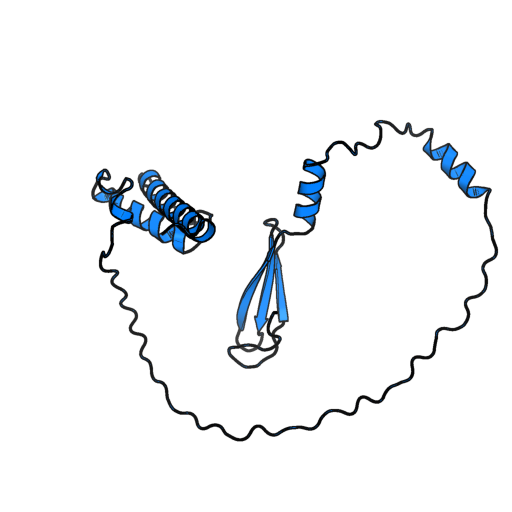 1.00 63.62 90 SER A C 1
ATOM 702 O O . SER A 1 90 ? -7.876 -49.254 -4.443 1.00 63.62 90 SER A O 1
ATOM 704 N N . GLU A 1 91 ? -9.142 -50.822 -3.420 1.00 71.06 91 GLU A N 1
ATOM 705 C CA . GLU A 1 91 ? -9.957 -49.958 -2.563 1.00 71.06 91 GLU A CA 1
ATOM 706 C C . GLU A 1 91 ? -9.157 -48.876 -1.808 1.00 71.06 91 GLU A C 1
ATOM 708 O O . GLU A 1 91 ? -8.014 -49.109 -1.399 1.00 71.06 91 GLU A O 1
ATOM 713 N N . PRO A 1 92 ? -9.761 -47.694 -1.573 1.00 67.31 92 PRO A N 1
ATOM 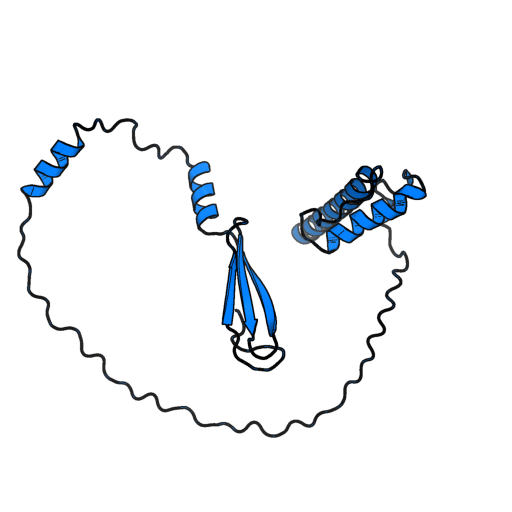714 C CA . PRO A 1 92 ? -9.129 -46.634 -0.801 1.00 67.31 92 PRO A CA 1
ATOM 715 C C . PRO A 1 92 ? -8.883 -47.079 0.652 1.00 67.31 92 PRO A C 1
ATOM 717 O O . PRO A 1 92 ? -9.738 -47.739 1.249 1.00 67.31 92 PRO A O 1
ATOM 720 N N . PRO A 1 93 ? -7.744 -46.697 1.259 1.00 64.25 93 PRO A N 1
ATOM 721 C CA . PRO A 1 93 ? -7.442 -47.053 2.636 1.00 64.25 93 PRO A CA 1
ATOM 722 C C . PRO A 1 93 ? -8.458 -46.418 3.592 1.00 64.25 93 PRO A C 1
ATOM 724 O O . PRO A 1 93 ? -8.694 -45.209 3.579 1.00 64.25 93 PRO A O 1
ATOM 727 N N . VAL A 1 94 ? -9.049 -47.256 4.445 1.00 69.12 94 VAL A N 1
ATOM 728 C CA . VAL A 1 94 ? -9.921 -46.842 5.546 1.00 69.12 94 VAL A CA 1
ATOM 729 C C . VAL A 1 94 ? -9.083 -46.052 6.549 1.00 69.12 94 VAL A C 1
ATOM 731 O O . VAL A 1 94 ? -8.261 -46.622 7.263 1.00 69.12 94 VAL A O 1
ATOM 734 N N . ILE A 1 95 ? -9.289 -44.737 6.599 1.00 66.62 95 ILE A N 1
ATOM 735 C CA . ILE A 1 95 ? -8.703 -43.859 7.617 1.00 66.62 95 ILE A CA 1
ATOM 736 C C . ILE A 1 95 ? -9.368 -44.197 8.966 1.00 66.62 95 ILE A C 1
ATOM 738 O O . ILE A 1 95 ? -10.594 -44.069 9.078 1.00 66.62 95 ILE A O 1
ATOM 742 N N . PRO A 1 96 ? -8.615 -44.636 9.992 1.00 64.62 96 PRO A N 1
ATOM 743 C CA . PRO A 1 96 ? -9.162 -44.858 11.324 1.00 64.62 96 PRO A CA 1
ATOM 744 C C . PRO A 1 96 ? -9.680 -43.540 11.905 1.00 64.62 96 PRO A C 1
ATOM 746 O O . PRO A 1 96 ? -8.979 -42.530 11.917 1.00 64.62 96 PRO A O 1
ATOM 749 N N . LYS A 1 97 ? -10.924 -43.550 12.393 1.00 56.34 97 LYS A N 1
ATOM 750 C CA . LYS A 1 97 ? -11.489 -42.446 13.175 1.00 56.34 97 LYS A CA 1
ATOM 751 C C . LYS A 1 97 ? -10.776 -42.394 14.523 1.00 56.34 97 LYS A C 1
ATOM 753 O O . LYS A 1 97 ? -11.144 -43.127 15.438 1.00 56.34 97 LYS A O 1
ATOM 758 N N . GLU A 1 98 ? -9.759 -41.551 14.637 1.00 55.59 98 GLU A N 1
ATOM 759 C CA . GLU A 1 98 ? -9.182 -41.210 15.932 1.00 55.59 98 GLU A CA 1
ATOM 760 C C . GLU A 1 98 ? -10.109 -40.222 16.649 1.00 55.59 98 GLU A C 1
ATOM 762 O O . GLU A 1 98 ? -10.483 -39.170 16.124 1.00 55.59 98 GLU A O 1
ATOM 767 N N . ASN A 1 99 ? -10.545 -40.626 17.841 1.00 57.53 99 ASN A N 1
ATOM 768 C CA . ASN A 1 99 ? -11.362 -39.829 18.741 1.00 57.53 99 ASN A CA 1
ATOM 769 C C . ASN A 1 99 ? -10.523 -38.652 19.250 1.00 57.53 99 ASN A C 1
ATOM 771 O O . ASN A 1 99 ? -9.646 -38.834 20.091 1.00 57.53 99 ASN A O 1
ATOM 775 N N . PHE A 1 100 ? -10.807 -37.446 18.762 1.00 46.34 100 PHE A N 1
ATOM 776 C CA . PHE A 1 100 ? -10.313 -36.225 19.386 1.00 46.34 100 PHE A CA 1
ATOM 777 C C . PHE A 1 100 ? -11.079 -35.999 20.693 1.00 46.34 100 PHE A C 1
ATOM 779 O O . PHE A 1 100 ? -12.201 -35.495 20.695 1.00 46.34 100 PHE A O 1
ATOM 786 N N . GLU A 1 101 ? -10.473 -36.399 21.809 1.00 54.78 101 GLU A N 1
ATOM 787 C CA . GLU A 1 101 ? -10.863 -35.916 23.130 1.00 54.78 101 GLU A CA 1
ATOM 788 C C . GLU A 1 101 ? -10.575 -34.410 23.201 1.00 54.78 101 GLU A C 1
ATOM 790 O O . GLU A 1 101 ? -9.440 -33.952 23.064 1.00 54.78 101 GLU A O 1
ATOM 795 N N . THR A 1 102 ? -11.637 -33.630 23.379 1.00 57.38 102 THR A N 1
ATOM 796 C CA . THR A 1 102 ? -11.606 -32.191 23.651 1.00 57.38 102 THR A CA 1
ATOM 797 C C . THR A 1 102 ? -10.827 -31.898 24.938 1.00 57.38 102 THR A C 1
ATOM 799 O O . THR A 1 102 ? -11.229 -32.388 25.997 1.00 57.38 102 THR A O 1
ATOM 802 N N . PRO A 1 103 ? -9.766 -31.070 24.900 1.00 59.38 103 PRO A N 1
ATOM 803 C CA . PRO A 1 103 ? -9.091 -30.612 26.105 1.00 59.38 103 PRO A CA 1
ATOM 804 C C . PRO A 1 103 ? -9.993 -29.680 26.917 1.00 59.38 103 PRO A C 1
ATOM 806 O O . PRO A 1 103 ? -10.564 -28.724 26.396 1.00 59.38 103 PRO A O 1
ATOM 809 N N . HIS A 1 104 ? -10.099 -30.000 28.202 1.00 45.75 104 HIS A N 1
ATOM 810 C CA . HIS A 1 104 ? -10.877 -29.311 29.219 1.00 45.75 104 HIS A CA 1
ATOM 811 C C . HIS A 1 104 ? -10.607 -27.802 29.322 1.00 45.75 104 HIS A C 1
ATOM 813 O O . HIS A 1 104 ? -9.464 -27.344 29.308 1.00 45.75 104 HIS A O 1
ATOM 819 N N . ASP A 1 105 ? -11.701 -27.075 29.557 1.00 52.31 105 ASP A N 1
ATOM 820 C CA . ASP A 1 105 ? -11.757 -25.717 30.089 1.00 52.31 105 ASP A CA 1
ATOM 821 C C . ASP A 1 105 ? -10.808 -25.521 31.280 1.00 52.31 105 ASP A C 1
ATOM 823 O O . ASP A 1 105 ? -11.030 -26.039 32.379 1.00 52.31 105 ASP A O 1
ATOM 827 N N . HIS A 1 106 ? -9.788 -24.685 31.095 1.00 49.78 106 HIS A N 1
ATOM 828 C CA . HIS A 1 106 ? -9.090 -24.054 32.207 1.00 49.78 106 HIS A CA 1
ATOM 829 C C . HIS A 1 106 ? -9.623 -22.635 32.397 1.00 49.78 106 HIS A C 1
ATOM 831 O O . HIS A 1 106 ? -9.298 -21.707 31.659 1.00 49.78 106 HIS A O 1
ATOM 837 N N . ALA A 1 107 ? -10.450 -22.498 33.433 1.00 51.66 107 ALA A N 1
ATOM 838 C CA . ALA A 1 107 ? -10.945 -21.241 33.967 1.00 51.66 107 ALA A CA 1
ATOM 839 C C . ALA A 1 107 ? -9.785 -20.277 34.277 1.00 51.66 107 ALA A C 1
ATOM 841 O O . ALA A 1 107 ? -9.005 -20.491 35.211 1.00 51.66 107 ALA A O 1
ATOM 842 N N . VAL A 1 108 ? -9.692 -19.195 33.504 1.00 50.56 108 VAL A N 1
ATOM 843 C CA . VAL A 1 108 ? -8.826 -18.055 33.810 1.00 50.56 108 VAL A CA 1
ATOM 844 C C . VAL A 1 108 ? -9.499 -17.255 34.920 1.00 50.56 108 VAL A C 1
ATOM 846 O O . VAL A 1 108 ? -10.532 -16.622 34.716 1.00 50.56 108 VAL A O 1
ATOM 849 N N . LYS A 1 109 ? -8.918 -17.342 36.118 1.00 48.78 109 LYS A N 1
ATOM 850 C CA . LYS A 1 109 ? -9.303 -16.555 37.289 1.00 48.78 109 LYS A CA 1
ATOM 851 C C . LYS A 1 109 ? -8.986 -15.075 37.084 1.00 48.78 109 LYS A C 1
ATOM 853 O O . LYS A 1 109 ? -7.949 -14.719 36.528 1.00 48.78 109 LYS A O 1
ATOM 858 N N . ASP A 1 110 ? -9.901 -14.274 37.612 1.00 50.00 110 ASP A N 1
ATOM 859 C CA . ASP A 1 110 ? -9.910 -12.825 37.776 1.00 50.00 110 ASP A CA 1
ATOM 860 C C . ASP A 1 110 ? -8.528 -12.167 37.888 1.00 50.00 110 ASP A C 1
ATOM 862 O O . ASP A 1 110 ? -7.739 -12.461 38.791 1.00 50.00 110 ASP A O 1
ATOM 866 N N . ARG A 1 111 ? -8.277 -11.192 37.008 1.00 44.09 111 ARG A N 1
ATOM 867 C CA . ARG A 1 111 ? -7.198 -10.214 37.166 1.00 44.09 111 ARG A CA 1
ATOM 868 C C . ARG A 1 111 ? -7.841 -8.846 37.420 1.00 44.09 111 ARG A C 1
ATOM 870 O O . ARG A 1 111 ? -8.636 -8.411 36.586 1.00 44.09 111 ARG A O 1
ATOM 877 N N . PRO A 1 112 ? -7.556 -8.178 38.551 1.00 55.03 112 PRO A N 1
ATOM 878 C CA . PRO A 1 112 ? -8.178 -6.901 38.867 1.00 55.03 112 PRO A CA 1
ATOM 879 C C . PRO A 1 112 ? -7.687 -5.810 37.912 1.00 55.03 112 PRO A C 1
ATOM 881 O O . PRO A 1 112 ? -6.496 -5.711 37.610 1.00 55.03 112 PRO A O 1
ATOM 884 N N . ALA A 1 113 ? -8.639 -5.006 37.444 1.00 49.91 113 ALA A N 1
ATOM 885 C CA . ALA A 1 113 ? -8.406 -3.806 36.663 1.00 49.91 113 ALA A CA 1
ATOM 886 C C . ALA A 1 113 ? -7.760 -2.740 37.557 1.00 49.91 113 ALA A C 1
ATOM 888 O O . ALA A 1 113 ? -8.429 -2.154 38.407 1.00 49.91 113 ALA A O 1
ATOM 889 N N . THR A 1 114 ? -6.465 -2.499 37.364 1.00 45.12 114 THR A N 1
ATOM 890 C CA . THR A 1 114 ? -5.815 -1.289 37.868 1.00 45.12 114 THR A CA 1
ATOM 891 C C . THR A 1 114 ? -5.760 -0.279 36.733 1.00 45.12 114 THR A C 1
ATOM 893 O O . THR A 1 114 ? -5.199 -0.542 35.670 1.00 45.12 114 THR A O 1
ATOM 896 N N . GLU A 1 115 ? -6.403 0.853 36.986 1.00 52.16 115 GLU A N 1
ATOM 897 C CA . GLU A 1 115 ? -6.500 2.039 36.149 1.00 52.16 115 GLU A CA 1
ATOM 898 C C . GLU A 1 115 ? -5.124 2.516 35.660 1.00 52.16 115 GLU A C 1
ATOM 900 O O . GLU A 1 115 ? -4.205 2.739 36.447 1.00 52.16 115 GLU A O 1
ATOM 905 N N . LEU A 1 116 ? -5.004 2.724 34.349 1.00 42.53 116 LEU A N 1
ATOM 906 C CA . LEU A 1 116 ? -3.962 3.547 33.742 1.00 42.53 116 LEU A CA 1
ATOM 907 C C . LEU A 1 116 ? -4.654 4.634 32.923 1.00 42.53 116 LEU A C 1
ATOM 909 O O . LEU A 1 116 ? -4.874 4.506 31.720 1.00 42.53 116 LEU A O 1
ATOM 913 N N . SER A 1 117 ? -5.016 5.708 33.619 1.00 48.94 117 SER A N 1
ATOM 914 C CA . SER A 1 117 ? -5.287 7.004 33.010 1.00 48.94 117 SER A CA 1
ATOM 915 C C . SER A 1 117 ? -3.954 7.594 32.556 1.00 48.94 117 SER A C 1
ATOM 917 O O . SER A 1 117 ? -3.186 8.103 33.367 1.00 48.94 117 SER A O 1
ATOM 919 N N . ALA A 1 118 ? -3.668 7.501 31.261 1.00 42.53 118 ALA A N 1
ATOM 920 C CA . ALA A 1 118 ? -2.650 8.315 30.614 1.00 42.53 118 ALA A CA 1
ATOM 921 C C . ALA A 1 118 ? -3.364 9.279 29.663 1.00 42.53 118 ALA A C 1
ATOM 923 O O . ALA A 1 118 ? -3.804 8.899 28.578 1.00 42.53 118 ALA A O 1
ATOM 924 N N . GLU A 1 119 ? -3.514 10.527 30.105 1.00 46.06 119 GLU A N 1
ATOM 925 C CA . GLU A 1 119 ? -3.856 11.653 29.243 1.00 46.06 119 GLU A CA 1
ATOM 926 C C . GLU A 1 119 ? -2.739 11.819 28.205 1.00 46.06 119 GLU A C 1
ATOM 928 O O . GLU A 1 119 ? -1.658 12.331 28.497 1.00 46.06 119 GLU A O 1
ATOM 933 N N . VAL A 1 120 ? -2.987 11.363 26.976 1.00 40.34 120 VAL A N 1
ATOM 934 C CA . VAL A 1 120 ? -2.124 11.667 25.833 1.00 40.34 120 VAL A CA 1
ATOM 935 C C . VAL A 1 120 ? -2.453 13.085 25.384 1.00 40.34 120 VAL A C 1
ATOM 937 O O . VAL A 1 120 ? -3.384 13.330 24.619 1.00 40.34 120 VAL A O 1
ATOM 940 N N . LYS A 1 121 ? -1.687 14.036 25.911 1.00 39.16 121 LYS A N 1
ATOM 941 C CA . LYS A 1 121 ? -1.688 15.429 25.481 1.00 39.16 121 LYS A CA 1
ATOM 942 C C . LYS A 1 121 ? -0.913 15.522 24.161 1.00 39.16 121 LYS A C 1
ATOM 944 O O . LYS A 1 121 ? 0.314 15.521 24.153 1.00 39.16 121 LYS A O 1
ATOM 949 N N . THR A 1 122 ? -1.623 15.542 23.035 1.00 44.56 122 THR A N 1
ATOM 950 C CA . THR A 1 122 ? -1.034 15.758 21.705 1.00 44.56 122 THR A CA 1
ATOM 951 C C . THR A 1 122 ? -0.774 17.246 21.479 1.00 44.56 122 THR A C 1
ATOM 953 O O . THR A 1 122 ? -1.569 17.936 20.849 1.00 44.56 122 THR A O 1
ATOM 956 N N . GLU A 1 123 ? 0.348 17.738 21.991 1.00 40.81 123 GLU A N 1
ATOM 957 C CA . GLU A 1 123 ? 0.958 19.005 21.573 1.00 40.81 123 GLU A CA 1
ATOM 958 C C . GLU A 1 123 ? 2.435 18.731 21.266 1.00 40.81 123 GLU A C 1
ATOM 960 O O . GLU A 1 123 ? 3.331 19.059 22.039 1.00 40.81 123 GLU A O 1
ATOM 965 N N . ALA A 1 124 ? 2.694 18.055 20.144 1.00 38.31 124 ALA A N 1
ATOM 966 C CA . ALA A 1 124 ? 4.042 17.917 19.604 1.00 38.31 124 ALA A CA 1
ATOM 967 C C . ALA A 1 124 ? 4.369 19.162 18.770 1.00 38.31 124 ALA A C 1
ATOM 969 O O . ALA A 1 124 ? 4.318 19.153 17.542 1.00 38.31 124 ALA A O 1
ATOM 970 N N . THR A 1 125 ? 4.685 20.258 19.454 1.00 42.97 125 THR A N 1
ATOM 971 C CA . THR A 1 125 ? 5.439 21.355 18.850 1.00 42.97 125 THR A CA 1
ATOM 972 C C . THR A 1 125 ? 6.856 20.831 18.639 1.00 42.97 125 THR A C 1
ATOM 974 O O . THR A 1 125 ? 7.621 20.718 1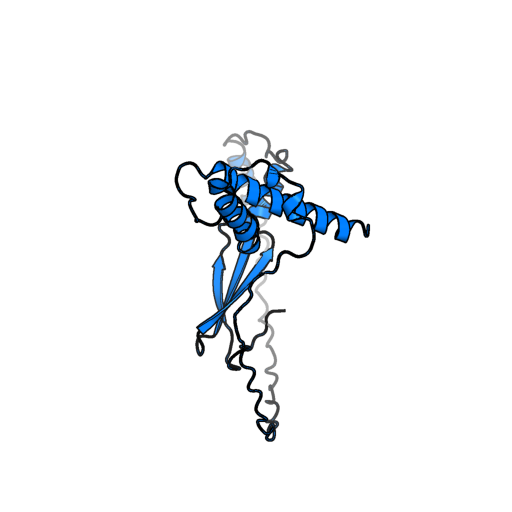9.594 1.00 42.97 125 THR A O 1
ATOM 977 N N . VAL A 1 126 ? 7.187 20.439 17.406 1.00 39.53 126 VAL A N 1
ATOM 978 C CA . VAL A 1 126 ? 8.542 20.017 17.032 1.00 39.53 126 VAL A CA 1
ATOM 979 C C . VAL A 1 126 ? 9.465 21.223 17.201 1.00 39.53 126 VAL A C 1
ATOM 981 O O . VAL A 1 126 ? 9.481 22.141 16.383 1.00 39.53 126 VAL A O 1
ATOM 984 N N . THR A 1 127 ? 10.194 21.263 18.313 1.00 39.72 127 THR A N 1
ATOM 985 C CA . THR A 1 127 ? 11.312 22.183 18.499 1.00 39.72 127 THR A CA 1
ATOM 986 C C . THR A 1 127 ? 12.426 21.771 17.551 1.00 39.72 127 THR A C 1
ATOM 988 O O . THR A 1 127 ? 12.853 20.620 17.583 1.00 39.72 127 THR A O 1
ATOM 991 N N . ALA A 1 128 ? 12.874 22.715 16.721 1.00 43.56 128 ALA A N 1
ATOM 992 C CA . ALA A 1 128 ? 14.030 22.578 15.847 1.00 43.56 128 ALA A CA 1
ATOM 993 C C . ALA A 1 128 ? 15.261 22.166 16.671 1.00 43.56 128 ALA A C 1
ATOM 995 O O . ALA A 1 128 ? 15.864 22.991 17.355 1.00 43.56 128 ALA A O 1
ATOM 996 N N . GLY A 1 129 ? 15.575 20.876 16.638 1.00 42.53 129 GLY A N 1
ATOM 997 C CA . GLY A 1 129 ? 16.766 20.278 17.213 1.00 42.53 129 GLY A CA 1
ATOM 998 C C . GLY A 1 129 ? 17.383 19.355 16.171 1.00 42.53 129 GLY A C 1
ATOM 999 O O . GLY A 1 129 ? 16.714 18.440 15.701 1.00 42.53 129 GLY A O 1
ATOM 1000 N N . ASP A 1 130 ? 18.636 19.662 15.848 1.00 44.66 130 ASP A N 1
ATOM 1001 C CA . ASP A 1 130 ? 19.654 18.859 15.164 1.00 44.66 130 ASP A CA 1
ATOM 1002 C C . ASP A 1 130 ? 19.607 18.763 13.615 1.00 44.66 130 ASP A C 1
ATOM 1004 O O . ASP A 1 130 ? 19.199 17.787 12.992 1.00 44.66 130 ASP A O 1
ATOM 1008 N N . ASP A 1 131 ? 20.116 19.849 13.019 1.00 54.66 131 ASP A N 1
ATOM 1009 C CA . ASP A 1 131 ? 21.103 19.965 11.926 1.00 54.66 131 ASP A CA 1
ATOM 1010 C C . ASP A 1 131 ? 20.883 19.368 10.520 1.00 54.66 131 ASP A C 1
ATOM 1012 O O . ASP A 1 131 ? 21.512 19.872 9.586 1.00 54.66 131 ASP A O 1
ATOM 1016 N N . SER A 1 132 ? 20.004 18.389 10.283 1.00 55.44 132 SER A N 1
ATOM 1017 C CA . SER A 1 132 ? 19.951 17.745 8.948 1.00 55.44 132 SER A CA 1
ATOM 1018 C C . SER A 1 132 ? 19.190 18.570 7.893 1.00 55.44 132 SER A C 1
ATOM 1020 O O . SER A 1 132 ? 19.704 18.822 6.801 1.00 55.44 132 SER A O 1
ATOM 1022 N N . ILE A 1 133 ? 18.028 19.131 8.261 1.00 53.06 133 ILE A N 1
ATOM 1023 C CA . ILE A 1 133 ? 17.164 19.928 7.361 1.00 53.06 133 ILE A CA 1
ATOM 1024 C C . ILE A 1 133 ? 17.892 21.167 6.803 1.00 53.06 133 ILE A C 1
ATOM 1026 O O . ILE A 1 133 ? 17.576 21.656 5.718 1.00 53.06 133 ILE A O 1
ATOM 1030 N N . PHE A 1 134 ? 18.880 21.693 7.533 1.00 53.81 134 PHE A N 1
ATOM 1031 C CA . PHE A 1 134 ? 19.550 22.950 7.196 1.00 53.81 134 PHE A CA 1
ATOM 1032 C C . PHE A 1 134 ? 20.616 22.831 6.099 1.00 53.81 134 PHE A C 1
ATOM 1034 O O . PHE A 1 134 ? 21.067 23.864 5.595 1.00 53.81 134 PHE A O 1
ATOM 1041 N N . LEU A 1 135 ? 21.030 21.618 5.720 1.00 56.91 135 LEU A N 1
ATOM 1042 C CA . LEU A 1 135 ? 22.184 21.421 4.836 1.00 56.91 135 LEU A CA 1
ATOM 1043 C C . LEU A 1 135 ? 21.826 21.315 3.346 1.00 56.91 135 LEU A C 1
ATOM 1045 O O . LEU A 1 135 ? 22.676 21.604 2.503 1.00 56.91 135 LEU A O 1
ATOM 1049 N N . THR A 1 136 ? 20.580 20.996 2.988 1.00 60.22 136 THR A N 1
ATOM 1050 C CA . THR A 1 136 ? 20.171 20.798 1.587 1.00 60.22 136 THR A CA 1
ATOM 1051 C C . THR A 1 136 ? 19.080 21.791 1.181 1.00 60.22 136 THR A C 1
ATOM 1053 O O . THR A 1 136 ? 17.949 21.721 1.631 1.00 60.22 136 THR A O 1
ATOM 1056 N N . GLY A 1 137 ? 19.413 22.776 0.338 1.00 65.69 137 GLY A N 1
ATOM 1057 C CA . GLY A 1 137 ? 18.439 23.634 -0.371 1.00 65.69 137 GLY A CA 1
ATOM 1058 C C . GLY A 1 137 ? 17.645 24.664 0.455 1.00 65.69 137 GLY A C 1
ATOM 1059 O O . GLY A 1 137 ? 17.361 25.746 -0.059 1.00 65.69 137 GLY A O 1
ATOM 1060 N N . TRP A 1 138 ? 17.367 24.401 1.736 1.00 78.81 138 TRP A N 1
ATOM 1061 C CA . TRP A 1 138 ? 16.501 25.196 2.617 1.00 78.81 138 TRP A CA 1
ATOM 1062 C C . TRP A 1 138 ? 16.865 26.684 2.687 1.00 78.81 138 TRP A C 1
ATOM 1064 O O . TRP A 1 138 ? 16.012 27.563 2.556 1.00 78.81 138 TRP A O 1
ATOM 1074 N N . ASN A 1 139 ? 18.152 26.983 2.872 1.00 81.19 139 ASN A N 1
ATOM 1075 C CA . ASN A 1 139 ? 18.627 28.354 3.079 1.00 81.19 139 ASN A CA 1
ATOM 1076 C C . ASN A 1 139 ? 18.537 29.230 1.819 1.00 81.19 139 ASN A C 1
ATOM 1078 O O . ASN A 1 139 ? 18.600 30.453 1.928 1.00 81.19 139 ASN A O 1
ATOM 1082 N N . ASN A 1 140 ? 18.381 28.620 0.641 1.00 82.94 140 ASN A N 1
ATOM 1083 C CA . ASN A 1 140 ? 18.301 29.329 -0.637 1.00 82.94 140 ASN A CA 1
ATOM 1084 C C . ASN A 1 140 ? 16.855 29.593 -1.085 1.00 82.94 140 ASN A C 1
ATOM 1086 O O . ASN A 1 140 ? 16.649 30.246 -2.109 1.00 82.94 140 ASN A O 1
ATOM 1090 N N . LEU A 1 141 ? 15.861 29.103 -0.337 1.00 83.06 141 LEU A N 1
ATOM 1091 C CA . LEU A 1 141 ? 14.450 29.274 -0.667 1.00 83.06 141 LEU A CA 1
ATOM 1092 C C . LEU A 1 141 ? 13.899 30.609 -0.131 1.00 83.06 141 LEU A C 1
ATOM 1094 O O . LEU A 1 141 ? 14.184 30.990 1.012 1.00 83.06 141 LEU A O 1
ATOM 1098 N N . PRO A 1 142 ? 13.062 31.315 -0.915 1.00 88.38 142 PRO A N 1
ATOM 1099 C CA . PRO A 1 142 ? 12.280 32.447 -0.431 1.00 88.38 142 PRO A CA 1
ATOM 1100 C C . PRO A 1 142 ? 11.420 32.065 0.780 1.00 88.38 142 PRO A C 1
ATOM 1102 O O . PRO A 1 142 ? 10.918 30.947 0.869 1.00 88.38 142 PRO A O 1
ATOM 1105 N N . GLU A 1 143 ? 11.164 33.016 1.683 1.00 86.94 143 GLU A N 1
ATOM 1106 C CA . GLU A 1 143 ? 10.389 32.764 2.912 1.00 86.94 143 GLU A CA 1
ATOM 1107 C C . GLU A 1 143 ? 8.990 32.180 2.634 1.00 86.94 143 GLU A C 1
ATOM 1109 O O . GLU A 1 143 ? 8.510 31.327 3.374 1.00 86.94 143 GLU A O 1
ATOM 1114 N N . GLY A 1 144 ? 8.363 32.567 1.517 1.00 85.69 144 GLY A N 1
ATOM 1115 C CA . GLY A 1 144 ? 7.067 32.025 1.093 1.00 85.69 144 GLY A CA 1
ATOM 1116 C C . GLY A 1 144 ? 7.103 30.577 0.586 1.00 85.69 144 GLY A C 1
ATOM 1117 O O . GLY A 1 144 ? 6.058 29.928 0.550 1.00 85.69 144 GLY A O 1
ATOM 1118 N N . GLU A 1 145 ? 8.278 30.061 0.214 1.00 86.75 145 GLU A N 1
ATOM 1119 C CA . GLU A 1 145 ? 8.468 28.714 -0.346 1.00 86.75 145 GLU A CA 1
ATOM 1120 C C . GLU A 1 145 ? 8.909 27.684 0.701 1.00 86.75 145 GLU A C 1
ATOM 1122 O O . GLU A 1 145 ? 8.606 26.498 0.570 1.00 86.75 145 GLU A O 1
ATOM 1127 N N . LYS A 1 146 ? 9.542 28.137 1.788 1.00 88.81 146 LYS A N 1
ATOM 1128 C CA . LYS A 1 146 ? 10.009 27.288 2.897 1.00 88.81 146 LYS A CA 1
ATOM 1129 C C . LYS A 1 146 ? 8.909 26.411 3.499 1.00 88.81 146 LYS A C 1
ATOM 1131 O O . LYS A 1 146 ? 9.127 25.232 3.760 1.00 88.81 146 LYS A O 1
ATOM 1136 N N . GLN A 1 147 ? 7.701 26.946 3.669 1.00 88.00 147 GLN A N 1
ATOM 1137 C CA . GLN A 1 147 ? 6.565 26.167 4.183 1.00 88.00 147 GLN A CA 1
ATOM 1138 C C . GLN A 1 147 ? 6.204 24.973 3.282 1.00 88.00 147 GLN A C 1
ATOM 1140 O O . GLN A 1 147 ? 5.831 23.914 3.780 1.00 88.00 147 GLN A O 1
ATOM 1145 N N . TYR A 1 148 ? 6.355 25.116 1.963 1.00 84.88 148 TYR A N 1
ATOM 1146 C CA . TYR A 1 148 ? 6.043 24.056 1.005 1.00 84.88 148 TYR A CA 1
ATOM 1147 C C . TYR A 1 148 ? 7.161 23.027 0.918 1.00 84.88 148 TYR A C 1
ATOM 1149 O O . TYR A 1 148 ? 6.875 21.841 0.776 1.00 84.88 148 TYR A O 1
ATOM 1157 N N . TYR A 1 149 ? 8.411 23.458 1.094 1.00 87.12 149 TYR A N 1
ATOM 1158 C CA . TYR A 1 149 ? 9.525 22.540 1.299 1.00 87.12 149 TYR A CA 1
ATOM 1159 C C . TYR A 1 149 ? 9.312 21.673 2.545 1.00 87.12 149 TYR A C 1
ATOM 1161 O O . TYR A 1 149 ? 9.415 20.455 2.446 1.00 87.12 149 TYR A O 1
ATOM 1169 N N . LEU A 1 150 ? 8.931 22.252 3.697 1.00 85.25 150 LEU A N 1
ATOM 1170 C CA . LEU A 1 150 ? 8.602 21.452 4.892 1.00 85.25 150 LEU A CA 1
ATOM 1171 C C . LEU A 1 150 ? 7.427 20.515 4.649 1.00 85.25 150 LEU A C 1
ATOM 1173 O O . LEU A 1 150 ? 7.442 19.390 5.138 1.00 85.25 150 LEU A O 1
ATOM 1177 N N . ALA A 1 151 ? 6.407 20.967 3.918 1.00 84.00 151 ALA A N 1
ATOM 1178 C CA . ALA A 1 151 ? 5.272 20.120 3.582 1.00 84.00 151 ALA A CA 1
ATOM 1179 C C . ALA A 1 151 ? 5.717 18.895 2.768 1.00 84.00 151 ALA A C 1
ATOM 1181 O O . ALA A 1 151 ? 5.321 17.786 3.103 1.00 84.00 151 ALA A O 1
ATOM 1182 N N . GLY A 1 152 ? 6.581 19.074 1.763 1.00 81.88 152 GLY A N 1
ATOM 1183 C CA . GLY A 1 152 ? 7.137 17.963 0.983 1.00 81.88 152 GLY A CA 1
ATOM 1184 C C . GLY A 1 152 ? 8.059 17.056 1.797 1.00 81.88 152 GLY A C 1
ATOM 1185 O O . GLY A 1 152 ? 7.938 15.835 1.736 1.00 81.88 152 GLY A O 1
ATOM 1186 N N . TYR A 1 153 ? 8.925 17.651 2.618 1.00 82.25 153 TYR A N 1
ATOM 1187 C CA . TYR A 1 153 ? 9.841 16.935 3.505 1.00 82.25 153 TYR A CA 1
ATOM 1188 C C . TYR A 1 153 ? 9.089 16.054 4.520 1.00 82.25 153 TYR A C 1
ATOM 1190 O O . TYR A 1 153 ? 9.420 14.884 4.696 1.00 82.25 153 TYR A O 1
ATOM 1198 N N . ASN A 1 154 ? 8.026 16.580 5.139 1.00 80.94 154 ASN A N 1
ATOM 1199 C CA . ASN A 1 154 ? 7.199 15.839 6.097 1.00 80.94 154 ASN A CA 1
ATOM 1200 C C . ASN A 1 154 ? 6.261 14.820 5.428 1.00 80.94 154 ASN A C 1
ATOM 1202 O O . ASN A 1 154 ? 5.934 13.802 6.039 1.00 80.94 154 ASN A O 1
ATOM 1206 N N . ASP A 1 155 ? 5.825 15.062 4.188 1.00 78.75 155 ASP A N 1
ATOM 1207 C CA . ASP A 1 155 ? 4.968 14.121 3.455 1.00 78.75 155 ASP A CA 1
ATOM 1208 C C . ASP A 1 155 ? 5.696 12.803 3.143 1.00 78.75 155 ASP A C 1
ATOM 1210 O O . ASP A 1 155 ? 5.097 11.729 3.233 1.00 78.75 155 ASP A O 1
ATOM 1214 N N . CYS A 1 156 ? 7.011 12.863 2.896 1.00 66.50 156 CYS A N 1
ATOM 1215 C CA . CYS A 1 156 ? 7.856 11.683 2.685 1.00 66.50 156 CYS A CA 1
ATOM 1216 C C . CYS A 1 156 ? 7.819 10.700 3.873 1.00 66.50 156 CYS A C 1
ATOM 1218 O O . CYS A 1 156 ? 7.869 9.489 3.670 1.00 66.50 156 CYS A O 1
ATOM 1220 N N . PHE A 1 157 ? 7.647 11.195 5.105 1.00 61.28 157 PHE A N 1
ATOM 1221 C CA . PHE A 1 157 ? 7.572 10.352 6.304 1.00 61.28 157 PHE A CA 1
ATOM 1222 C C . PHE A 1 157 ? 6.291 9.503 6.363 1.00 61.28 157 PHE A C 1
ATOM 1224 O O . PHE A 1 157 ? 6.279 8.421 6.947 1.00 61.28 157 PHE A O 1
ATOM 1231 N N . SER A 1 158 ? 5.197 9.993 5.773 1.00 55.81 158 SER A N 1
ATOM 1232 C CA . SER A 1 158 ? 3.874 9.372 5.920 1.00 55.81 158 SER A CA 1
ATOM 1233 C C . SER A 1 158 ? 3.615 8.265 4.894 1.00 55.81 158 SER A C 1
ATOM 1235 O O . SER A 1 158 ? 2.839 7.351 5.167 1.00 55.81 158 SER A O 1
ATOM 1237 N N . TYR A 1 159 ? 4.270 8.318 3.731 1.00 52.00 159 TYR A N 1
ATOM 1238 C CA . TYR A 1 159 ? 4.039 7.386 2.628 1.00 52.00 159 TYR A CA 1
ATOM 1239 C C . TYR A 1 159 ? 5.368 6.986 1.990 1.00 52.00 159 TYR A C 1
ATOM 1241 O O . TYR A 1 159 ? 5.957 7.729 1.207 1.00 52.00 159 TYR A O 1
ATOM 1249 N N . ARG A 1 160 ? 5.849 5.782 2.321 1.00 56.78 160 ARG A N 1
ATOM 1250 C CA . ARG A 1 160 ? 7.089 5.229 1.763 1.00 56.78 160 ARG A CA 1
ATOM 1251 C C . ARG A 1 160 ? 7.040 5.204 0.227 1.00 56.78 160 ARG A C 1
ATOM 1253 O O . ARG A 1 160 ? 6.369 4.376 -0.381 1.00 56.78 160 ARG A O 1
ATOM 1260 N N . HIS A 1 161 ? 7.837 6.098 -0.357 1.00 52.94 161 HIS A N 1
ATOM 1261 C CA . HIS A 1 161 ? 8.336 6.155 -1.738 1.00 52.94 161 HIS A CA 1
ATOM 1262 C C . HIS A 1 161 ? 7.416 6.644 -2.867 1.00 52.94 161 HIS A C 1
ATOM 1264 O O . HIS A 1 161 ? 7.916 6.797 -3.986 1.00 52.94 161 HIS A O 1
ATOM 1270 N N . THR A 1 162 ? 6.156 6.994 -2.609 1.00 55.66 162 THR A N 1
ATOM 1271 C CA . THR A 1 162 ? 5.293 7.664 -3.604 1.00 55.66 162 THR A CA 1
ATOM 1272 C C . THR A 1 162 ? 4.841 9.031 -3.095 1.00 55.66 162 THR A C 1
ATOM 1274 O O . THR A 1 162 ? 4.453 9.101 -1.929 1.00 55.66 162 THR A O 1
ATOM 1277 N N . PRO A 1 163 ? 4.840 10.094 -3.928 1.00 55.66 163 PRO A N 1
ATOM 1278 C CA . PRO A 1 163 ? 4.231 11.369 -3.552 1.00 55.66 163 PRO A CA 1
ATOM 1279 C C . PRO A 1 163 ? 2.800 11.092 -3.106 1.00 55.66 163 PRO A C 1
ATOM 1281 O O . PRO A 1 163 ? 2.056 10.434 -3.845 1.00 55.66 163 PRO A O 1
ATOM 1284 N N . SER A 1 164 ? 2.414 11.523 -1.904 1.00 58.22 164 SER A N 1
ATOM 1285 C CA . SER A 1 164 ? 1.011 11.412 -1.529 1.00 58.22 164 SER A CA 1
ATOM 1286 C C . SER A 1 164 ? 0.190 12.254 -2.513 1.00 58.22 164 SER A C 1
ATOM 1288 O O . SER A 1 164 ? 0.702 13.172 -3.155 1.00 58.22 164 SER A O 1
ATOM 1290 N N . GLY A 1 165 ? -1.100 11.953 -2.674 1.00 59.19 165 GLY A N 1
ATOM 1291 C CA . GLY A 1 165 ? -1.996 12.713 -3.558 1.00 59.19 165 GLY A CA 1
ATOM 1292 C C . GLY A 1 165 ? -2.172 14.196 -3.180 1.00 59.19 165 GLY A C 1
ATOM 1293 O O . GLY A 1 165 ? -3.068 14.855 -3.712 1.00 59.19 165 GLY A O 1
ATOM 1294 N N . TYR A 1 166 ? -1.367 14.722 -2.252 1.00 67.31 166 TYR A N 1
ATOM 1295 C CA . TYR A 1 166 ? -1.267 16.136 -1.956 1.00 67.31 166 TYR A CA 1
ATOM 1296 C C . TYR A 1 166 ? -0.661 16.880 -3.150 1.00 67.31 166 TYR A C 1
ATOM 1298 O O . TYR A 1 166 ? 0.543 16.870 -3.388 1.00 67.31 166 TYR A O 1
ATOM 1306 N N . ASN A 1 167 ? -1.522 17.559 -3.904 1.00 76.56 167 ASN A N 1
ATOM 1307 C CA . ASN A 1 167 ? -1.085 18.503 -4.923 1.00 76.56 167 ASN A CA 1
ATOM 1308 C C . ASN A 1 167 ? -0.725 19.830 -4.237 1.00 76.56 167 ASN A C 1
ATOM 1310 O O . ASN A 1 167 ? -1.637 20.508 -3.749 1.00 76.56 167 ASN A O 1
ATOM 1314 N N . PRO A 1 168 ? 0.561 20.227 -4.177 1.00 77.31 168 PRO A N 1
ATOM 1315 C CA . PRO A 1 168 ? 0.918 21.542 -3.668 1.00 77.31 168 PRO A CA 1
ATOM 1316 C C . PRO A 1 168 ? 0.274 22.640 -4.535 1.00 77.31 168 PRO A C 1
ATOM 1318 O O . PRO A 1 168 ? -0.017 22.414 -5.714 1.00 77.31 168 PRO A O 1
ATOM 1321 N N . PRO A 1 169 ? 0.033 23.840 -3.977 1.00 79.62 169 PRO A N 1
ATOM 1322 C CA . PRO A 1 169 ? -0.506 24.955 -4.744 1.00 79.62 169 PRO A CA 1
ATOM 1323 C C . PRO A 1 169 ? 0.384 25.307 -5.942 1.00 79.62 169 PRO A C 1
ATOM 1325 O O . PRO A 1 169 ? 1.610 25.200 -5.868 1.00 79.62 169 PRO A O 1
ATOM 1328 N N . ALA A 1 170 ? -0.245 25.776 -7.023 1.00 82.88 170 ALA A N 1
ATOM 1329 C CA . ALA A 1 170 ? 0.447 26.123 -8.259 1.00 82.88 170 ALA A CA 1
ATOM 1330 C C . ALA A 1 170 ? 1.560 27.159 -8.023 1.00 82.88 170 ALA A C 1
ATOM 1332 O O . ALA A 1 170 ? 1.314 28.212 -7.432 1.00 82.88 170 ALA A O 1
ATOM 1333 N N . GLY A 1 171 ? 2.769 26.866 -8.503 1.00 84.31 171 GLY A N 1
ATOM 1334 C CA . GLY A 1 171 ? 3.970 27.686 -8.314 1.00 84.31 171 GLY A CA 1
ATOM 1335 C C . GLY A 1 171 ? 4.875 27.241 -7.160 1.00 84.31 171 GLY A C 1
ATOM 1336 O O . GLY A 1 171 ? 5.972 27.778 -7.021 1.00 84.31 171 GLY A O 1
ATOM 1337 N N . HIS A 1 172 ? 4.460 26.257 -6.357 1.00 84.19 172 HIS A N 1
ATOM 1338 C CA . HIS A 1 172 ? 5.239 25.725 -5.232 1.00 84.19 172 HIS A CA 1
ATOM 1339 C C . HIS A 1 172 ? 5.610 24.241 -5.381 1.00 84.19 172 HIS A C 1
ATOM 1341 O O . HIS A 1 172 ? 6.202 23.653 -4.475 1.00 84.19 172 HIS A O 1
ATOM 1347 N N . GLU A 1 173 ? 5.322 23.636 -6.536 1.00 86.25 173 GLU A N 1
ATOM 1348 C CA . GLU A 1 173 ? 5.613 22.232 -6.843 1.00 86.25 173 GLU A CA 1
ATOM 1349 C C . GLU A 1 173 ? 7.108 21.927 -6.730 1.00 86.25 173 GLU A C 1
ATOM 1351 O O . GLU A 1 173 ? 7.495 20.860 -6.257 1.00 86.25 173 GLU A O 1
ATOM 1356 N N . LYS A 1 174 ? 7.954 22.880 -7.138 1.00 88.25 174 LYS A N 1
ATOM 1357 C CA . LYS A 1 174 ? 9.409 22.731 -7.087 1.00 88.25 174 LYS A CA 1
ATOM 1358 C C . LYS A 1 174 ? 9.916 22.639 -5.646 1.00 88.25 174 LYS A C 1
ATOM 1360 O O . LYS A 1 174 ? 10.603 21.679 -5.325 1.00 88.25 174 LYS A O 1
ATOM 1365 N N . ALA A 1 175 ? 9.537 23.586 -4.786 1.00 83.50 175 ALA A N 1
ATOM 1366 C CA . ALA A 1 175 ? 9.960 23.603 -3.385 1.00 83.50 175 ALA A CA 1
ATOM 1367 C C . ALA A 1 175 ? 9.466 22.359 -2.630 1.00 83.50 175 ALA A C 1
ATOM 1369 O O . ALA A 1 175 ? 10.218 21.752 -1.872 1.00 83.50 175 ALA A O 1
ATOM 1370 N N . TYR A 1 176 ? 8.225 21.937 -2.894 1.00 84.81 176 TYR A N 1
ATOM 1371 C CA . TYR A 1 176 ? 7.666 20.704 -2.343 1.00 84.81 176 TYR A CA 1
ATOM 1372 C C . TYR A 1 176 ? 8.460 19.466 -2.783 1.00 84.81 176 TYR A C 1
ATOM 1374 O O . TYR A 1 176 ? 8.859 18.654 -1.950 1.00 84.81 176 TYR A O 1
ATOM 1382 N N . LYS A 1 177 ? 8.749 19.343 -4.083 1.00 84.38 177 LYS A N 1
ATOM 1383 C CA . LYS A 1 177 ? 9.535 18.232 -4.626 1.00 84.38 177 LYS A CA 1
ATOM 1384 C C . LYS A 1 177 ? 10.962 18.205 -4.068 1.00 84.38 177 LYS A C 1
ATOM 1386 O O . LYS A 1 177 ? 11.446 17.130 -3.738 1.00 84.38 177 LYS A O 1
ATOM 1391 N N . GLU A 1 178 ? 11.606 19.361 -3.923 1.00 86.62 178 GLU A N 1
ATOM 1392 C CA . GLU A 1 178 ? 12.948 19.468 -3.337 1.00 86.62 178 GLU A CA 1
ATOM 1393 C C . GLU A 1 178 ? 12.970 19.018 -1.870 1.00 86.62 178 GLU A C 1
ATOM 1395 O O . GLU A 1 178 ? 13.857 18.260 -1.486 1.00 86.62 178 GLU A O 1
ATOM 1400 N N . GLY A 1 179 ? 11.976 19.410 -1.064 1.00 83.25 179 GLY A N 1
ATOM 1401 C CA . GLY A 1 179 ? 11.869 18.949 0.326 1.00 83.25 179 GLY A CA 1
ATOM 1402 C C . GLY A 1 179 ? 11.652 17.443 0.430 1.00 83.25 179 GLY A C 1
ATOM 1403 O O . GLY A 1 179 ? 12.273 16.769 1.250 1.00 83.25 179 GLY A O 1
ATOM 1404 N N . TRP A 1 180 ? 10.818 16.909 -0.456 1.00 84.44 180 TRP A N 1
ATOM 1405 C CA . TRP A 1 180 ? 10.545 15.482 -0.554 1.00 84.44 180 TRP A CA 1
ATOM 1406 C C . TRP A 1 180 ? 11.804 14.681 -0.961 1.00 84.44 180 TRP A C 1
ATOM 1408 O O . TRP A 1 180 ? 12.139 13.677 -0.333 1.00 84.44 180 TRP A O 1
ATOM 1418 N N . GLU A 1 181 ? 12.553 15.145 -1.970 1.00 84.38 181 GLU A N 1
ATOM 1419 C CA . GLU A 1 181 ? 13.805 14.515 -2.426 1.00 84.38 181 GLU A CA 1
ATOM 1420 C C . GLU A 1 181 ? 14.916 14.586 -1.372 1.00 84.38 181 GLU A C 1
ATOM 1422 O O . GLU A 1 181 ? 15.634 13.603 -1.179 1.00 84.38 181 GLU A O 1
ATOM 1427 N N . ALA A 1 182 ? 15.031 15.708 -0.656 1.00 84.31 182 ALA A N 1
ATOM 1428 C CA . ALA A 1 182 ? 15.990 15.859 0.433 1.00 84.31 182 ALA A CA 1
ATOM 1429 C C . ALA A 1 182 ? 15.758 14.825 1.543 1.00 84.31 182 ALA A C 1
ATOM 1431 O O . ALA A 1 182 ? 16.709 14.184 1.988 1.00 84.31 182 ALA A O 1
ATOM 1432 N N . ARG A 1 183 ? 14.497 14.600 1.939 1.00 82.94 183 ARG A N 1
ATOM 1433 C CA . ARG A 1 183 ? 14.171 13.594 2.957 1.00 82.94 183 ARG A CA 1
ATOM 1434 C C . ARG A 1 183 ? 14.471 12.173 2.489 1.00 82.94 183 ARG A C 1
ATOM 1436 O O . ARG A 1 183 ? 15.078 11.413 3.236 1.00 82.94 183 ARG A O 1
ATOM 1443 N N . ARG A 1 184 ? 14.089 11.827 1.253 1.00 80.88 184 ARG A N 1
ATOM 1444 C CA . ARG A 1 184 ? 14.411 10.515 0.662 1.00 80.88 184 ARG A CA 1
ATOM 1445 C C . ARG A 1 184 ? 15.924 10.264 0.697 1.00 80.88 184 ARG A C 1
ATOM 1447 O O . ARG A 1 184 ? 16.346 9.178 1.070 1.00 80.88 184 ARG A O 1
ATOM 1454 N N . SER A 1 185 ? 16.730 11.273 0.356 1.00 83.94 185 SER A N 1
ATOM 1455 C CA . SER A 1 185 ? 18.193 11.163 0.383 1.00 83.94 185 SER A CA 1
ATOM 1456 C C . SER A 1 185 ? 18.744 10.919 1.791 1.00 83.94 185 SER A C 1
ATOM 1458 O O . SER A 1 185 ? 19.665 10.123 1.942 1.00 83.94 185 SER A O 1
ATOM 1460 N N . GLU A 1 186 ? 18.201 11.577 2.819 1.00 85.00 186 GLU A N 1
ATOM 1461 C CA . GLU A 1 186 ? 18.608 11.338 4.212 1.00 85.00 186 GLU A CA 1
ATOM 1462 C C . GLU A 1 186 ? 18.258 9.920 4.682 1.00 85.00 186 GLU A C 1
ATOM 1464 O O . GLU A 1 186 ? 19.052 9.286 5.374 1.00 85.00 186 GLU A O 1
ATOM 1469 N N . GLU A 1 187 ? 17.090 9.401 4.294 1.00 81.81 187 GLU A N 1
ATOM 1470 C CA . GLU A 1 187 ? 16.682 8.028 4.616 1.00 81.81 187 GLU A CA 1
ATOM 1471 C C . GLU A 1 187 ? 17.568 6.991 3.915 1.00 81.81 187 GLU A C 1
ATOM 1473 O O . GLU A 1 187 ? 17.987 6.020 4.548 1.00 81.81 187 GLU A O 1
ATOM 1478 N N . ASP A 1 188 ? 17.912 7.217 2.644 1.00 82.06 188 ASP A N 1
ATOM 1479 C CA . ASP A 1 188 ? 18.845 6.366 1.900 1.00 82.06 188 ASP A CA 1
ATOM 1480 C C . ASP A 1 188 ? 20.244 6.377 2.546 1.00 82.06 188 ASP A C 1
ATOM 1482 O O . ASP A 1 188 ? 20.865 5.322 2.697 1.00 82.06 188 ASP A O 1
ATOM 1486 N N . GLU A 1 189 ? 20.735 7.541 2.990 1.00 83.00 189 GLU A N 1
ATOM 1487 C CA . GLU A 1 189 ? 21.996 7.640 3.736 1.00 83.00 189 GLU A CA 1
ATOM 1488 C C . GLU A 1 189 ? 21.931 6.927 5.092 1.00 83.00 189 GLU A C 1
ATOM 1490 O O . GLU A 1 189 ? 22.883 6.237 5.469 1.00 83.00 189 GLU A O 1
ATOM 1495 N N . GLN A 1 190 ? 20.824 7.059 5.826 1.00 83.06 190 GLN A N 1
ATOM 1496 C CA . GLN A 1 190 ? 20.636 6.381 7.107 1.00 83.06 190 GLN A CA 1
ATOM 1497 C C . GLN A 1 190 ? 20.623 4.856 6.932 1.00 83.06 190 GLN A C 1
ATOM 1499 O O . GLN A 1 190 ? 21.334 4.153 7.652 1.00 83.06 190 GLN A O 1
ATOM 1504 N N . LEU A 1 191 ? 19.897 4.346 5.933 1.00 79.25 191 LEU A N 1
ATOM 1505 C CA . LEU A 1 191 ? 19.900 2.925 5.577 1.00 79.25 191 LEU A CA 1
ATOM 1506 C C . LEU A 1 191 ? 21.304 2.445 5.200 1.00 79.25 191 LEU A C 1
ATOM 1508 O O . LEU A 1 191 ? 21.726 1.368 5.624 1.00 79.25 191 LEU A O 1
ATOM 1512 N N . LEU A 1 192 ? 22.056 3.253 4.446 1.00 77.06 192 LEU A N 1
ATOM 1513 C CA . LEU A 1 192 ? 23.434 2.937 4.086 1.00 77.06 192 LEU A CA 1
ATOM 1514 C C . LEU A 1 192 ? 24.336 2.841 5.328 1.00 77.06 192 LEU A C 1
ATOM 1516 O O . LEU A 1 192 ? 25.151 1.920 5.416 1.00 77.06 192 LEU A O 1
ATOM 1520 N N . ARG A 1 193 ? 24.193 3.747 6.307 1.00 80.81 193 ARG A N 1
ATOM 1521 C CA . ARG A 1 193 ? 24.947 3.686 7.575 1.00 80.81 193 ARG A CA 1
ATOM 1522 C C . ARG A 1 193 ? 24.602 2.441 8.380 1.00 80.81 193 ARG A C 1
ATOM 1524 O O . ARG A 1 193 ? 25.509 1.736 8.818 1.00 80.81 193 ARG A O 1
ATOM 1531 N N . GLU A 1 194 ? 23.316 2.122 8.508 1.00 81.69 194 GLU A N 1
ATOM 1532 C CA . GLU A 1 194 ? 22.853 0.912 9.198 1.00 81.69 194 GLU A CA 1
ATOM 1533 C C . GLU A 1 194 ? 23.410 -0.363 8.549 1.00 81.69 194 GLU A C 1
ATOM 1535 O O . GLU A 1 194 ? 23.873 -1.264 9.248 1.00 81.69 194 GLU A O 1
ATOM 1540 N N . TRP A 1 195 ? 23.434 -0.424 7.215 1.00 78.69 195 TRP A N 1
ATOM 1541 C CA . TRP A 1 195 ? 23.964 -1.569 6.470 1.00 78.69 195 TRP A CA 1
ATOM 1542 C C . TRP A 1 195 ? 25.485 -1.698 6.544 1.00 78.69 195 TRP A C 1
ATOM 1544 O O . TRP A 1 195 ? 26.014 -2.808 6.605 1.00 78.69 195 TRP A O 1
ATOM 1554 N N . THR A 1 196 ? 26.201 -0.577 6.509 1.00 85.44 196 THR A N 1
ATOM 1555 C CA . THR A 1 196 ? 27.671 -0.561 6.528 1.00 85.44 196 THR A CA 1
ATOM 1556 C C . THR A 1 196 ? 28.249 -0.627 7.941 1.00 85.44 196 THR A C 1
ATOM 1558 O O . THR A 1 196 ? 29.443 -0.886 8.092 1.00 85.44 196 THR A O 1
ATOM 1561 N N . GLY A 1 197 ? 27.427 -0.408 8.974 1.00 78.75 197 GLY A N 1
ATOM 1562 C CA . GLY A 1 197 ? 27.878 -0.299 10.361 1.00 78.75 197 GLY A CA 1
ATOM 1563 C C . GLY A 1 197 ? 28.793 0.907 10.599 1.00 78.75 197 GLY A C 1
ATOM 1564 O O . GLY A 1 197 ? 29.553 0.914 11.569 1.00 78.75 197 GLY A O 1
ATOM 1565 N N . LEU A 1 198 ? 28.770 1.894 9.697 1.00 73.31 198 LEU A N 1
ATOM 1566 C CA . LEU A 1 198 ? 29.519 3.135 9.847 1.00 73.31 198 LEU A CA 1
ATOM 1567 C C . LEU A 1 198 ? 28.774 4.064 10.824 1.00 73.31 198 LEU A C 1
ATOM 1569 O O . LEU A 1 198 ? 27.562 4.228 10.671 1.00 73.31 198 LEU A O 1
ATOM 1573 N N . PRO A 1 199 ? 29.468 4.651 11.820 1.00 61.72 199 PRO A N 1
ATOM 1574 C CA . PRO A 1 199 ? 28.882 5.664 12.700 1.00 61.72 199 PRO A CA 1
ATOM 1575 C C . PRO A 1 199 ? 28.477 6.935 11.930 1.00 61.72 199 PRO A C 1
ATOM 1577 O O . PRO A 1 199 ? 29.202 7.317 10.983 1.00 61.72 199 PRO A O 1
#

pLDDT: mean 72.53, std 19.1, range [38.31, 97.94]

Foldseek 3Di:
DDDQADPPPRAGKDWDDFDCPVQWTKTKIADPPPGDIDIDTPGGDPVSVVVVVCVVCVPPPPPPDPDPVVVVVVVVVVVPDDPDDDDDDDDDDDDDPDDPDDDDDDDDDDDDDDDDDDDPPPDPPPDDDDDQLPPFDQVVDDPVQNVLLVVLLVQCVVDPPDRDPDDPPPPNVVSSVRSVVSNVVVVVVVVVCVVVVPD

Sequence (199 aa):
MIPNVCPKCGGPIQLWDKDTSTGRDVLTYGCDACKWHESFDEGIALWKAMSDANEEFPESKPPEARTKDTEIQREKELTETSVQEVVPASEPPVIPKENFETPHDHAVKDRPATELSAEVKTEATVTAGDDSIFLTGWNNLPEGEKQYYLAGYNDCFSYRHTPSGYNPPAGHEKAYKEGWEARRSEEDEQLLREWTGLP

Radius of gyration: 30.88 Å; chains: 1; bounding box: 46×85×79 Å

Secondary structure (DSSP, 8-state):
---SB-TTTSPBPEEEEEE-TTSEEEEEEE-TTT--EEEEEEEE-HHHHHHHHHHH-TT-PPPS---THHHHHHHHHTTSS-----PPPPPPP-------P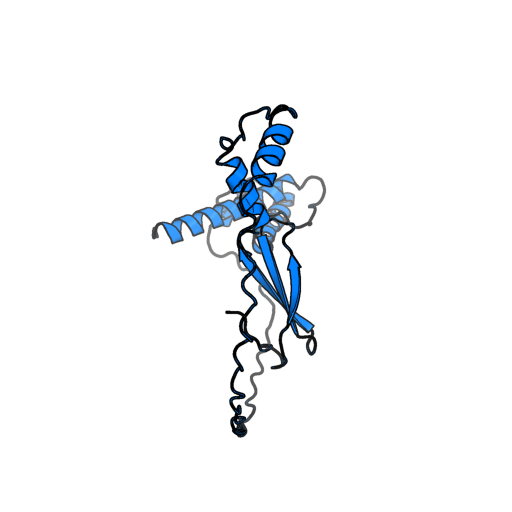PPP-------------------------SSSTTSSSGGGS-HHHHHHHHHHHHHHHHSSSS--S--PPTT-HHHHHHHHHHHHHHHHHHHHHHHHT--